Protein AF-A0A139BP62-F1 (afdb_monomer_lite)

pLDDT: mean 90.49, std 7.91, range [58.19, 98.31]

Radius of gyration: 17.0 Å; chains: 1; bounding box: 42×44×41 Å

Organism: NCBI:txid1796491

Sequence (198 aa):
MPFQKSQTLNEWVVMLDAIYSGSQNYAKSPYEIHAHLTEVCGIFAKHLFKRKDITEAAKFLPKIFAWTVALLKKVHPEQGNLEDIVLRKFPNSCPYCLKKPCLCWDGEKPTLQDEQLRDAYYQRAPAMNRSVNDFQLMFREIYGTSWLSTYDPKTQSADISRRLFIRLIEEVAEVGEALRFHHLYPENLDNELSDLLV

Secondary structure (DSSP, 8-state):
----TT-BHHHHHHHHHHHHTTTTTTT--HHHHHHHHHHHHHHHHIIIIIS--HHHHHTTHHHHHHHHHHHHHHH-TTT--HHHHHHHH-SSS-TTT--SS----SSSPPPP-HHHHHHHHHHHGGG---BHHHHHHHHHHHHTTTTTTT--TTT-HHHHHHHHHHHHHHHHHHHHHHHHTTTT-HHHHHHHHHHHT-

Foldseek 3Di:
DDDDQLDFPVSVLVVLCVVPCVHVLVPDALVNLLVVLVVLLVVLCCCVPVVVNVVVSVVSVVVNVSSLSSSLCNLVVPDSPLLLLQCLCCVLEHQAPRDFQAPDDPDDDHDGPNVVSNVSSVVRSVPARGGPVSVVVSCCRHCVCVCVVPDDCVPCVVVVVVVVSVQLVVLSVQLVVCVVCCVPPVSSNSVSSNSNSD

Structure (mmCIF, N/CA/C/O backbone):
data_AF-A0A139BP62-F1
#
_entry.id   AF-A0A139BP62-F1
#
loop_
_atom_site.group_PDB
_atom_site.id
_atom_site.type_symbol
_atom_site.label_atom_id
_atom_site.label_alt_id
_atom_site.label_comp_id
_atom_site.label_asym_id
_atom_site.label_entity_id
_atom_site.label_seq_id
_atom_site.pdbx_PDB_ins_code
_atom_site.Cartn_x
_atom_site.Cartn_y
_atom_site.Cartn_z
_atom_site.occupancy
_atom_site.B_iso_or_equiv
_atom_site.auth_seq_id
_atom_site.auth_comp_id
_atom_site.auth_asym_id
_atom_site.auth_atom_id
_atom_site.pdbx_PDB_model_num
ATOM 1 N N . MET A 1 1 ? -10.105 -3.707 -19.159 1.00 58.19 1 MET A N 1
ATOM 2 C CA . MET A 1 1 ? -10.856 -2.475 -18.824 1.00 58.19 1 MET A CA 1
ATOM 3 C C . MET A 1 1 ? -9.980 -1.279 -19.190 1.00 58.19 1 MET A C 1
ATOM 5 O O . MET A 1 1 ? -8.789 -1.365 -18.912 1.00 58.19 1 MET A O 1
ATOM 9 N N . PRO A 1 2 ? -10.483 -0.227 -19.861 1.00 69.12 2 PRO A N 1
ATOM 10 C CA . PRO A 1 2 ? -9.692 0.980 -20.115 1.00 69.12 2 PRO A CA 1
ATOM 11 C C . PRO A 1 2 ? -9.414 1.735 -18.804 1.00 69.12 2 PRO A C 1
ATOM 13 O O . PRO A 1 2 ? -10.243 1.709 -17.899 1.00 69.12 2 PRO A O 1
ATOM 16 N N . PHE A 1 3 ? -8.261 2.399 -18.700 1.00 76.50 3 PHE A N 1
ATOM 17 C CA . PHE A 1 3 ? -7.897 3.231 -17.546 1.00 76.50 3 PHE A CA 1
ATOM 18 C C . PHE A 1 3 ? -8.878 4.400 -17.369 1.00 76.50 3 PHE A C 1
ATOM 20 O O . PHE A 1 3 ? -9.202 5.094 -18.337 1.00 76.50 3 PHE A O 1
ATOM 27 N N . GLN A 1 4 ? -9.305 4.649 -16.130 1.00 80.56 4 GLN A N 1
ATOM 28 C CA . GLN A 1 4 ? -10.071 5.836 -15.752 1.00 80.56 4 GLN A CA 1
ATOM 29 C C . GLN A 1 4 ? -9.546 6.388 -14.427 1.00 80.56 4 GLN A C 1
ATOM 31 O O . GLN A 1 4 ? -9.310 5.651 -13.476 1.00 80.56 4 GLN A O 1
ATOM 36 N N . LYS A 1 5 ? -9.401 7.712 -14.329 1.00 75.25 5 LYS A N 1
ATOM 37 C CA . LYS A 1 5 ? -8.838 8.359 -13.132 1.00 75.25 5 LYS A CA 1
ATOM 38 C C . LYS A 1 5 ? -9.684 8.141 -11.867 1.00 75.25 5 LYS A C 1
ATOM 40 O O . LYS A 1 5 ? -9.145 8.182 -10.769 1.00 75.25 5 LYS A O 1
ATOM 45 N N . SER A 1 6 ? -10.986 7.915 -12.028 1.00 85.38 6 SER A N 1
ATOM 46 C CA . SER A 1 6 ? -11.937 7.640 -10.947 1.00 85.38 6 SER A CA 1
ATOM 47 C C . SER A 1 6 ? -12.017 6.163 -10.555 1.00 85.38 6 SER A C 1
ATOM 49 O O . SER A 1 6 ? -12.890 5.819 -9.765 1.00 85.38 6 SER A O 1
ATOM 51 N N . GLN A 1 7 ? -11.151 5.301 -11.107 1.00 91.06 7 GLN A N 1
ATOM 52 C CA . GLN A 1 7 ? -11.178 3.872 -10.811 1.00 91.06 7 GLN A CA 1
ATOM 53 C C . GLN A 1 7 ? -10.980 3.590 -9.326 1.00 91.06 7 GLN A C 1
ATOM 55 O O . GLN A 1 7 ? -10.114 4.188 -8.668 1.00 91.06 7 GLN A O 1
ATOM 60 N N . THR A 1 8 ? -11.769 2.647 -8.822 1.00 94.19 8 THR A N 1
ATOM 61 C CA . THR A 1 8 ? -11.611 2.124 -7.471 1.00 94.19 8 THR A CA 1
ATOM 62 C C . THR A 1 8 ? -10.305 1.347 -7.345 1.00 94.19 8 THR A C 1
ATOM 64 O O . THR A 1 8 ? -9.752 0.863 -8.335 1.00 94.19 8 THR A O 1
ATOM 67 N N . LEU A 1 9 ? -9.780 1.218 -6.129 1.00 93.25 9 LEU A N 1
ATOM 68 C CA . LEU A 1 9 ? -8.541 0.480 -5.886 1.00 93.25 9 LEU A CA 1
ATOM 69 C C . LEU A 1 9 ? -8.640 -0.979 -6.373 1.00 93.25 9 LEU A C 1
ATOM 71 O O . LEU A 1 9 ? -7.683 -1.496 -6.946 1.00 93.25 9 LEU A O 1
ATOM 75 N N . ASN A 1 10 ? -9.804 -1.622 -6.250 1.00 94.19 10 ASN A N 1
ATOM 76 C CA . ASN A 1 10 ? -10.016 -2.959 -6.808 1.00 94.19 10 ASN A CA 1
ATOM 77 C C . ASN A 1 10 ? -10.114 -2.976 -8.337 1.00 94.19 10 ASN A C 1
ATOM 79 O O . ASN A 1 10 ? -9.671 -3.940 -8.958 1.00 94.19 10 ASN A O 1
ATOM 83 N N . GLU A 1 11 ? -10.636 -1.931 -8.980 1.00 94.06 11 GLU A N 1
ATOM 84 C CA . GLU A 1 11 ? -10.607 -1.848 -10.446 1.00 94.06 11 GLU A CA 1
ATOM 85 C C . GLU A 1 11 ? -9.167 -1.776 -10.974 1.00 94.06 11 GLU A C 1
ATOM 87 O O . GLU A 1 11 ? -8.855 -2.382 -12.004 1.00 94.06 11 GLU A O 1
ATOM 92 N N . TRP A 1 12 ? -8.258 -1.128 -10.236 1.00 93.12 12 TRP A N 1
ATOM 93 C CA . TRP A 1 12 ? -6.822 -1.193 -10.519 1.00 93.12 12 TRP A CA 1
ATOM 94 C C . TRP A 1 12 ? -6.256 -2.601 -10.358 1.00 93.12 12 TRP A C 1
ATOM 96 O O . TRP A 1 12 ? -5.498 -3.041 -11.225 1.00 93.12 12 TRP A O 1
ATOM 106 N N . VAL A 1 13 ? -6.637 -3.317 -9.294 1.00 93.94 13 VAL A N 1
ATOM 107 C CA . VAL A 1 13 ? -6.246 -4.721 -9.086 1.00 93.94 13 VAL A CA 1
ATOM 108 C C . VAL A 1 13 ? -6.672 -5.574 -10.278 1.00 93.94 13 VAL A C 1
ATOM 110 O O . VAL A 1 13 ? -5.834 -6.245 -10.876 1.00 93.94 13 VAL A O 1
ATOM 113 N N . VAL A 1 14 ? -7.942 -5.488 -10.683 1.00 93.12 14 VAL A N 1
ATOM 114 C CA . VAL A 1 14 ? -8.492 -6.227 -11.831 1.00 93.12 14 VAL A CA 1
ATOM 115 C C . VAL A 1 14 ? -7.775 -5.859 -13.129 1.00 93.12 14 VAL A C 1
ATOM 117 O O . VAL A 1 14 ? -7.447 -6.736 -13.928 1.00 93.12 14 VAL A O 1
ATOM 120 N N . MET A 1 15 ? -7.509 -4.571 -13.359 1.00 93.12 15 MET A N 1
ATOM 121 C CA . MET A 1 15 ? -6.808 -4.121 -14.561 1.00 93.12 15 MET A CA 1
ATOM 122 C C . MET A 1 15 ? -5.379 -4.676 -14.628 1.00 93.12 15 MET A C 1
ATOM 124 O O . MET A 1 15 ? -4.973 -5.179 -15.674 1.00 93.12 15 MET A O 1
ATOM 128 N N . LEU A 1 16 ? -4.616 -4.585 -13.538 1.00 92.94 16 LEU A N 1
ATOM 129 C CA . LEU A 1 16 ? -3.231 -5.058 -13.483 1.00 92.94 16 LEU A CA 1
ATOM 130 C C . LEU A 1 16 ? -3.150 -6.583 -13.595 1.00 92.94 16 LEU A C 1
ATOM 132 O O . LEU A 1 16 ? -2.309 -7.097 -14.334 1.00 92.94 16 LEU A O 1
ATOM 136 N N . ASP A 1 17 ? -4.057 -7.295 -12.927 1.00 92.69 17 ASP A N 1
ATOM 137 C CA . ASP A 1 17 ? -4.195 -8.745 -13.043 1.00 92.69 17 ASP A CA 1
ATOM 138 C C . ASP A 1 17 ? -4.465 -9.144 -14.500 1.00 92.69 17 ASP A C 1
ATOM 140 O O . ASP A 1 17 ? -3.754 -9.974 -15.060 1.00 92.69 17 ASP A O 1
ATOM 144 N N . ALA A 1 18 ? -5.399 -8.471 -15.178 1.00 91.94 18 ALA A N 1
ATOM 145 C CA . ALA A 1 18 ? -5.710 -8.741 -16.582 1.00 91.94 18 ALA A CA 1
ATOM 146 C C . ALA A 1 18 ? -4.524 -8.509 -17.542 1.00 91.94 18 ALA A C 1
ATOM 148 O O . ALA A 1 18 ? -4.435 -9.177 -18.571 1.00 91.94 18 ALA A O 1
ATOM 149 N N . ILE A 1 19 ? -3.615 -7.579 -17.231 1.00 91.44 19 ILE A N 1
ATOM 150 C CA . ILE A 1 19 ? -2.436 -7.288 -18.067 1.00 91.44 19 ILE A CA 1
ATOM 151 C C . ILE A 1 19 ? -1.319 -8.318 -17.832 1.00 91.44 19 ILE A C 1
ATOM 153 O O . ILE A 1 19 ? -0.701 -8.798 -18.788 1.00 91.44 19 ILE A O 1
ATOM 157 N N . TYR A 1 20 ? -1.032 -8.644 -16.569 1.00 90.88 20 TYR A N 1
ATOM 158 C CA . TYR A 1 20 ? 0.207 -9.339 -16.198 1.00 90.88 20 TYR A CA 1
ATOM 159 C C . TYR A 1 20 ? 0.027 -10.806 -15.778 1.00 90.88 20 TYR A C 1
ATOM 161 O O . TYR A 1 20 ? 0.992 -11.571 -15.872 1.00 90.88 20 TYR A O 1
ATOM 169 N N . SER A 1 21 ? -1.169 -11.226 -15.343 1.00 85.88 21 SER A N 1
ATOM 170 C CA . SER A 1 21 ? -1.412 -12.582 -14.806 1.00 85.88 21 SER A CA 1
ATOM 171 C C . SER A 1 21 ? -1.085 -13.689 -15.803 1.00 85.88 21 SER A C 1
ATOM 173 O O . SER A 1 21 ? -0.329 -14.598 -15.476 1.00 85.88 21 SER A O 1
ATOM 175 N N . GLY A 1 22 ? -1.588 -13.584 -17.034 1.00 83.69 22 GLY A N 1
ATOM 176 C CA . GLY A 1 22 ? -1.367 -14.558 -18.106 1.00 83.69 22 GLY A CA 1
ATOM 177 C C . GLY A 1 22 ? -0.011 -14.444 -18.807 1.00 83.69 22 GLY A C 1
ATOM 178 O O . GLY A 1 22 ? 0.241 -15.176 -19.759 1.00 83.69 22 GLY A O 1
ATOM 179 N N . SER A 1 23 ? 0.854 -13.517 -18.382 1.00 85.44 23 SER A N 1
ATOM 180 C CA . SER A 1 23 ? 2.152 -13.267 -19.010 1.00 85.44 23 SER A CA 1
ATOM 181 C C . SER A 1 23 ? 3.290 -13.340 -17.987 1.00 85.44 23 SER A C 1
ATOM 183 O O . SER A 1 23 ? 3.729 -14.428 -17.616 1.00 85.44 23 SER A O 1
ATOM 185 N N . GLN A 1 24 ? 3.766 -12.191 -17.511 1.00 79.12 24 GLN A N 1
ATOM 186 C CA . GLN A 1 24 ? 4.949 -12.060 -16.659 1.00 79.12 24 GLN A CA 1
ATOM 187 C C . GLN A 1 24 ? 4.796 -12.761 -15.304 1.00 79.12 24 GLN A C 1
ATOM 189 O O . GLN A 1 24 ? 5.793 -13.229 -14.750 1.00 79.12 24 GLN A O 1
ATOM 194 N N . ASN A 1 25 ? 3.567 -12.865 -14.790 1.00 85.25 25 ASN A N 1
ATOM 195 C CA . ASN A 1 25 ? 3.299 -13.396 -13.451 1.00 85.25 25 ASN A CA 1
ATOM 196 C C . ASN A 1 25 ? 2.893 -14.876 -13.451 1.00 85.25 25 ASN A C 1
ATOM 198 O O . ASN A 1 25 ? 2.934 -15.510 -12.395 1.00 85.25 25 ASN A O 1
ATOM 202 N N . TYR A 1 26 ? 2.532 -15.443 -14.609 1.00 82.12 26 TYR A N 1
ATOM 203 C CA . TYR A 1 26 ? 1.924 -16.775 -14.703 1.00 82.12 26 TYR A CA 1
ATOM 204 C C . TYR A 1 26 ? 2.779 -17.853 -14.025 1.00 82.12 26 TYR A C 1
ATOM 206 O O . TYR A 1 26 ? 2.329 -18.535 -13.102 1.00 82.12 26 TYR A O 1
ATOM 214 N N . ALA A 1 27 ? 4.047 -17.947 -14.431 1.00 88.38 27 ALA A N 1
ATOM 215 C CA . ALA A 1 27 ? 4.973 -18.974 -13.960 1.00 88.38 27 ALA A CA 1
ATOM 216 C C . ALA A 1 27 ? 5.674 -18.629 -12.634 1.00 88.38 27 ALA A C 1
ATOM 218 O O . ALA A 1 27 ? 6.375 -19.476 -12.091 1.00 88.38 27 ALA A O 1
ATOM 219 N N . LYS A 1 28 ? 5.504 -17.408 -12.107 1.00 93.62 28 LYS A N 1
ATOM 220 C CA . LYS A 1 28 ? 6.209 -16.960 -10.899 1.00 93.62 28 LYS A CA 1
ATOM 221 C C . LYS A 1 28 ? 5.514 -17.450 -9.638 1.00 93.62 28 LYS A C 1
ATOM 223 O O . LYS A 1 28 ? 4.294 -17.332 -9.514 1.00 93.62 28 LYS A O 1
ATOM 228 N N . SER A 1 29 ? 6.283 -17.955 -8.687 1.00 95.31 29 SER A N 1
ATOM 229 C CA . SER A 1 29 ? 5.857 -18.214 -7.312 1.00 95.31 29 SER A CA 1
ATOM 230 C C . SER A 1 29 ? 5.676 -16.905 -6.519 1.00 95.31 29 SER A C 1
ATOM 232 O O . SER A 1 29 ? 6.234 -15.872 -6.903 1.00 95.31 29 SER A O 1
ATOM 234 N N . PRO A 1 30 ? 4.946 -16.922 -5.383 1.00 95.31 30 PRO A N 1
ATOM 235 C CA . PRO A 1 30 ? 4.864 -15.765 -4.488 1.00 95.31 30 PRO A CA 1
ATOM 236 C C . PRO A 1 30 ? 6.241 -15.242 -4.045 1.00 95.31 30 PRO A C 1
ATOM 238 O O . PRO A 1 30 ? 6.449 -14.034 -3.993 1.00 95.31 30 PRO A O 1
ATOM 241 N N . TYR A 1 31 ? 7.209 -16.136 -3.811 1.00 96.38 31 TYR A N 1
ATOM 242 C CA . TYR A 1 31 ? 8.579 -15.762 -3.443 1.00 96.38 31 TYR A CA 1
ATOM 243 C C . TYR A 1 31 ? 9.324 -15.050 -4.573 1.00 96.38 31 TYR A C 1
ATOM 245 O O . TYR A 1 31 ? 10.017 -14.073 -4.318 1.00 96.38 31 TYR A O 1
ATOM 253 N N . GLU A 1 32 ? 9.175 -15.494 -5.823 1.00 97.12 32 GLU A N 1
ATOM 254 C CA . GLU A 1 32 ? 9.791 -14.808 -6.969 1.00 97.12 32 GLU A CA 1
ATOM 255 C C . GLU A 1 32 ? 9.175 -13.426 -7.206 1.00 97.12 32 GLU A C 1
ATOM 257 O O . GLU A 1 32 ? 9.883 -12.492 -7.585 1.00 97.12 32 GLU A O 1
ATOM 262 N N . ILE A 1 33 ? 7.868 -13.280 -6.970 1.00 97.12 33 ILE A N 1
ATOM 263 C CA . ILE A 1 33 ? 7.182 -11.984 -7.030 1.00 97.12 33 ILE A CA 1
ATOM 264 C C . ILE A 1 33 ? 7.697 -11.058 -5.920 1.00 97.12 33 ILE A C 1
ATOM 266 O O . ILE A 1 33 ? 8.045 -9.911 -6.197 1.00 97.12 33 ILE A O 1
ATOM 270 N N . HIS A 1 34 ? 7.801 -11.552 -4.683 1.00 97.69 34 HIS A N 1
ATOM 271 C CA . HIS A 1 34 ? 8.319 -10.787 -3.543 1.00 97.69 34 HIS A CA 1
ATOM 272 C C . HIS A 1 34 ? 9.799 -10.405 -3.697 1.00 97.69 34 HIS A C 1
ATOM 274 O O . HIS A 1 34 ? 10.180 -9.261 -3.436 1.00 97.69 34 HIS A O 1
ATOM 280 N N . ALA A 1 35 ? 10.629 -11.318 -4.204 1.00 97.94 35 ALA A N 1
ATOM 281 C CA . ALA A 1 35 ? 12.025 -11.034 -4.519 1.00 97.94 35 ALA A CA 1
ATOM 282 C C . ALA A 1 35 ? 12.130 -9.891 -5.537 1.00 97.94 35 ALA A C 1
ATOM 284 O O . ALA A 1 35 ? 12.889 -8.944 -5.337 1.00 97.94 35 ALA A O 1
ATOM 285 N N . HIS A 1 36 ? 11.304 -9.917 -6.585 1.00 97.25 36 HIS A N 1
ATOM 286 C CA . HIS A 1 36 ? 11.308 -8.855 -7.581 1.00 97.25 36 HIS A CA 1
ATOM 287 C C . HIS A 1 36 ? 10.743 -7.527 -7.048 1.00 97.25 36 HIS A C 1
ATOM 289 O O . HIS A 1 36 ? 11.286 -6.466 -7.350 1.00 97.25 36 HIS A O 1
ATOM 295 N N . LEU A 1 37 ? 9.714 -7.554 -6.194 1.00 97.81 37 LEU A N 1
ATOM 296 C CA . LEU A 1 37 ? 9.255 -6.368 -5.459 1.00 97.81 37 LEU A CA 1
ATOM 297 C C . LEU A 1 37 ? 10.412 -5.737 -4.659 1.00 97.81 37 LEU A C 1
ATOM 299 O O . LEU A 1 37 ? 10.630 -4.525 -4.730 1.00 97.81 37 LEU A O 1
ATOM 303 N N . THR A 1 38 ? 11.214 -6.564 -3.985 1.00 98.06 38 THR A N 1
ATOM 304 C CA . THR A 1 38 ? 12.406 -6.126 -3.243 1.00 98.06 38 THR A CA 1
ATOM 305 C C . THR A 1 38 ? 13.457 -5.493 -4.167 1.00 98.06 38 THR A C 1
ATOM 307 O O . THR A 1 38 ? 13.998 -4.427 -3.857 1.00 98.06 38 THR A O 1
ATOM 310 N N . GLU A 1 39 ? 13.717 -6.087 -5.337 1.00 98.31 39 GLU A N 1
ATOM 311 C CA . GLU A 1 39 ? 14.614 -5.516 -6.356 1.00 98.31 39 GLU A CA 1
ATOM 312 C C . GLU A 1 39 ? 14.139 -4.132 -6.824 1.00 98.31 39 GLU A C 1
ATOM 314 O O . GLU A 1 39 ? 14.935 -3.190 -6.915 1.00 98.31 39 GLU A O 1
ATOM 319 N N . VAL A 1 40 ? 12.837 -3.982 -7.086 1.00 98.06 40 VAL A N 1
ATOM 320 C CA . VAL A 1 40 ? 12.225 -2.717 -7.514 1.00 98.06 40 VAL A CA 1
ATOM 321 C C . VAL A 1 40 ? 12.396 -1.641 -6.438 1.00 98.06 40 VAL A C 1
ATOM 323 O O . VAL A 1 40 ? 12.802 -0.522 -6.771 1.00 98.06 40 VAL A O 1
ATOM 326 N N . CYS A 1 41 ? 12.180 -1.972 -5.160 1.00 98.00 41 CYS A N 1
ATOM 327 C CA . CYS A 1 41 ? 12.438 -1.064 -4.036 1.00 98.00 41 CYS A CA 1
ATOM 328 C C . CYS A 1 41 ? 13.924 -0.670 -3.935 1.00 98.00 41 CYS A C 1
ATOM 330 O O . CYS A 1 41 ? 14.247 0.497 -3.695 1.00 98.00 41 CYS A O 1
ATOM 332 N N . GLY A 1 42 ? 14.849 -1.598 -4.191 1.00 97.88 42 GLY A N 1
ATOM 333 C CA . GLY A 1 42 ? 16.286 -1.307 -4.234 1.00 97.88 42 GLY A CA 1
ATOM 334 C C . GLY A 1 42 ? 16.678 -0.352 -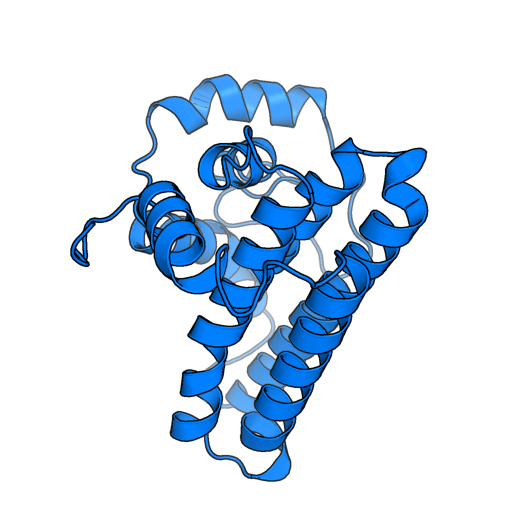5.369 1.00 97.88 42 GLY A C 1
ATOM 335 O O . GLY A 1 42 ? 17.486 0.567 -5.179 1.00 97.88 42 GLY A O 1
ATOM 336 N N . ILE A 1 43 ? 16.081 -0.513 -6.554 1.00 98.00 43 ILE A N 1
ATOM 337 C CA . ILE A 1 43 ? 16.309 0.400 -7.683 1.00 98.00 43 ILE A CA 1
ATOM 338 C C . ILE A 1 43 ? 15.710 1.781 -7.387 1.00 98.00 43 ILE A C 1
ATOM 340 O O . ILE A 1 43 ? 16.382 2.790 -7.625 1.00 98.00 43 ILE A O 1
ATOM 344 N N . PHE A 1 44 ? 14.508 1.841 -6.808 1.00 98.00 44 PHE A N 1
ATOM 345 C CA . PHE A 1 44 ? 13.912 3.085 -6.314 1.00 98.00 44 PHE A CA 1
ATOM 346 C C . PHE A 1 44 ? 14.880 3.831 -5.380 1.00 98.00 44 PHE A C 1
ATOM 348 O O . PHE A 1 44 ? 15.215 4.991 -5.632 1.00 98.00 44 PHE A O 1
ATOM 355 N N . ALA A 1 45 ? 15.436 3.137 -4.381 1.00 97.38 45 ALA A N 1
ATOM 356 C CA . ALA A 1 45 ? 16.401 3.694 -3.432 1.00 97.38 45 ALA A CA 1
ATOM 357 C C . ALA A 1 45 ? 17.669 4.234 -4.112 1.00 97.38 45 ALA A C 1
ATOM 359 O 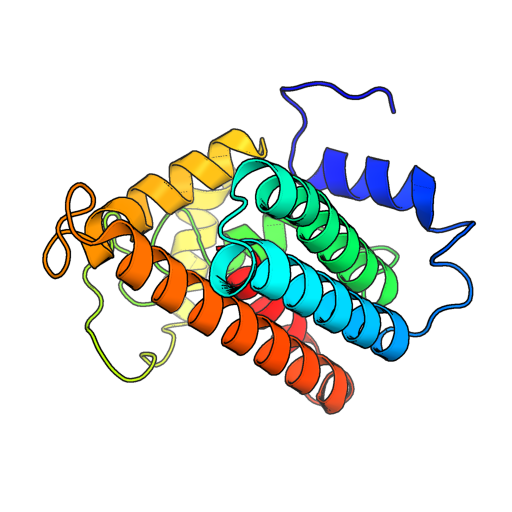O . ALA A 1 45 ? 18.170 5.311 -3.777 1.00 97.38 45 ALA A O 1
ATOM 360 N N . LYS A 1 46 ? 18.196 3.502 -5.103 1.00 97.31 46 LYS A N 1
ATOM 361 C CA . LYS A 1 46 ? 19.358 3.933 -5.894 1.00 97.31 46 LYS A CA 1
ATOM 362 C C . LYS A 1 46 ? 19.085 5.261 -6.600 1.00 97.31 46 LYS A C 1
ATOM 364 O O . LYS A 1 46 ? 19.965 6.125 -6.615 1.00 97.31 46 LYS A O 1
ATOM 369 N N . HIS A 1 47 ? 17.909 5.424 -7.199 1.00 97.56 47 HIS A N 1
ATOM 370 C CA . HIS A 1 47 ? 17.549 6.675 -7.864 1.00 97.56 47 HIS A CA 1
ATOM 371 C C . HIS A 1 47 ? 17.328 7.808 -6.861 1.00 97.56 47 HIS A C 1
ATOM 373 O O . HIS A 1 47 ? 17.904 8.884 -7.032 1.00 97.56 47 HIS A O 1
ATOM 379 N N . LEU A 1 48 ? 16.606 7.532 -5.775 1.00 95.75 48 LEU A N 1
ATOM 380 C CA . LEU A 1 48 ? 16.265 8.526 -4.765 1.00 95.75 48 LEU A CA 1
ATOM 381 C C . LEU A 1 48 ? 17.491 9.032 -3.988 1.00 95.75 48 LEU A C 1
ATOM 383 O O . LEU A 1 48 ? 17.722 10.235 -3.918 1.00 95.75 48 LEU A O 1
ATOM 387 N N . PHE A 1 49 ? 18.315 8.135 -3.439 1.00 95.25 49 PHE A N 1
ATOM 388 C CA . PHE A 1 49 ? 19.389 8.514 -2.510 1.00 95.25 49 PHE A CA 1
ATOM 389 C C . PHE A 1 49 ? 20.761 8.635 -3.167 1.00 95.25 49 PHE A C 1
ATOM 391 O O . PHE A 1 49 ? 21.503 9.576 -2.881 1.00 95.25 49 PHE A O 1
ATOM 398 N N . LYS A 1 50 ? 21.125 7.690 -4.046 1.00 94.94 50 LYS A N 1
ATOM 399 C CA . LYS A 1 50 ? 22.466 7.664 -4.656 1.00 94.94 50 LYS A CA 1
ATOM 400 C C . LYS A 1 50 ? 22.569 8.611 -5.846 1.00 94.94 50 LYS A C 1
ATOM 402 O O . LYS A 1 50 ? 23.575 9.299 -5.986 1.00 94.94 50 LYS A O 1
ATOM 407 N N . ARG A 1 51 ? 21.554 8.626 -6.713 1.00 96.06 51 ARG A N 1
ATOM 408 C CA . ARG A 1 51 ? 21.525 9.487 -7.908 1.00 96.06 51 ARG A CA 1
ATOM 409 C C . ARG A 1 51 ? 20.864 10.840 -7.660 1.00 96.06 51 ARG A C 1
ATOM 411 O O . ARG A 1 51 ? 21.123 11.754 -8.431 1.00 96.06 51 ARG A O 1
ATOM 418 N N . LYS A 1 52 ? 20.068 10.969 -6.590 1.00 94.62 52 LYS A N 1
ATOM 419 C CA . LYS A 1 52 ? 19.292 12.177 -6.265 1.00 94.62 52 LYS A CA 1
ATOM 420 C C . LYS A 1 52 ? 18.379 12.611 -7.419 1.00 94.62 52 LYS A C 1
ATOM 422 O O . LYS A 1 52 ? 18.178 13.797 -7.655 1.00 94.62 52 LYS A O 1
ATOM 427 N N . ASP A 1 53 ? 17.839 11.630 -8.136 1.00 95.69 53 ASP A N 1
ATOM 428 C CA . ASP A 1 53 ? 16.950 11.825 -9.278 1.00 95.69 53 ASP A CA 1
ATOM 429 C C . ASP A 1 53 ? 15.529 11.424 -8.877 1.00 95.69 53 ASP A C 1
ATOM 431 O O . ASP A 1 53 ? 15.124 10.264 -8.992 1.00 95.69 53 ASP A O 1
ATOM 435 N N . ILE A 1 54 ? 14.793 12.398 -8.337 1.00 92.88 54 ILE A N 1
ATOM 436 C CA . ILE A 1 54 ? 13.430 12.205 -7.826 1.00 92.88 54 ILE A CA 1
ATOM 437 C C . ILE A 1 54 ? 12.473 11.843 -8.964 1.00 92.88 54 ILE A C 1
ATOM 439 O O . ILE A 1 54 ? 11.608 10.988 -8.788 1.00 92.88 54 ILE A O 1
ATOM 443 N N . THR A 1 55 ? 12.642 12.457 -10.136 1.00 95.75 55 THR A N 1
ATOM 444 C CA . THR A 1 55 ? 11.792 12.206 -11.304 1.00 95.75 55 THR A CA 1
ATOM 445 C C . THR A 1 55 ? 11.911 10.757 -11.756 1.00 95.75 55 THR A C 1
ATOM 447 O O . THR A 1 55 ? 10.899 10.110 -12.024 1.00 95.75 55 THR A O 1
ATOM 450 N N . GLU A 1 56 ? 13.132 10.223 -11.814 1.00 97.31 56 GLU A N 1
ATOM 451 C CA . GLU A 1 56 ? 13.339 8.825 -12.177 1.00 97.31 56 GLU A CA 1
ATOM 452 C C . GLU A 1 56 ? 12.930 7.871 -11.051 1.00 97.31 56 GLU A C 1
ATOM 454 O O . GLU A 1 56 ? 12.313 6.845 -11.327 1.00 97.31 56 GLU A O 1
ATOM 459 N N . ALA A 1 57 ? 13.183 8.220 -9.784 1.00 96.50 57 ALA A N 1
ATOM 460 C CA . ALA A 1 57 ? 12.712 7.437 -8.641 1.00 96.50 57 ALA A CA 1
ATOM 461 C C . ALA A 1 57 ? 11.178 7.293 -8.647 1.00 96.50 57 ALA A C 1
ATOM 463 O O . ALA A 1 57 ? 10.661 6.188 -8.494 1.00 96.50 57 ALA A O 1
ATOM 464 N N . ALA A 1 58 ? 10.440 8.374 -8.914 1.00 95.56 58 ALA A N 1
ATOM 465 C CA . ALA A 1 58 ? 8.977 8.373 -8.934 1.00 95.56 58 ALA A CA 1
ATOM 466 C C . ALA A 1 58 ? 8.378 7.372 -9.941 1.00 95.56 58 ALA A C 1
ATOM 468 O O . ALA A 1 58 ? 7.296 6.836 -9.701 1.00 95.56 58 ALA A O 1
ATOM 469 N N . LYS A 1 59 ? 9.092 7.036 -11.026 1.00 97.00 59 LYS A N 1
ATOM 470 C CA . LYS A 1 59 ? 8.657 6.022 -12.007 1.00 97.00 59 LYS A CA 1
ATOM 471 C C . LYS A 1 59 ? 8.619 4.598 -11.443 1.00 97.00 59 LYS A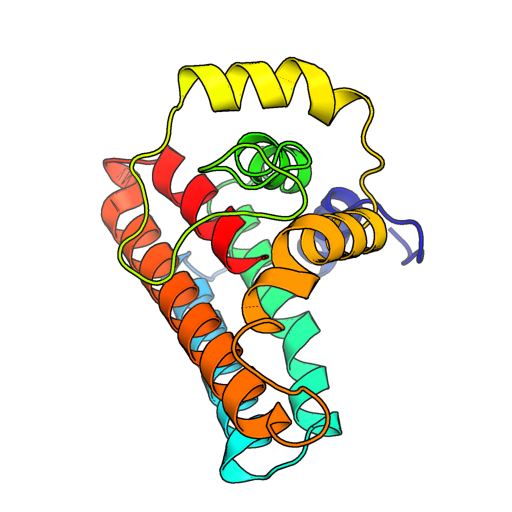 C 1
ATOM 473 O O . LYS A 1 59 ? 8.039 3.714 -12.074 1.00 97.00 59 LYS A O 1
ATOM 478 N N . PHE A 1 60 ? 9.237 4.354 -10.288 1.00 97.38 60 PHE A N 1
ATOM 479 C CA . PHE A 1 60 ? 9.220 3.050 -9.626 1.00 97.38 60 PHE A CA 1
ATOM 480 C C . PHE A 1 60 ? 8.055 2.892 -8.646 1.00 97.38 60 PHE A C 1
ATOM 482 O O . PHE A 1 60 ? 7.670 1.756 -8.400 1.00 97.38 60 PHE A O 1
ATOM 489 N N . LEU A 1 61 ? 7.421 3.971 -8.169 1.00 94.44 61 LEU A N 1
ATOM 490 C CA . LEU A 1 61 ? 6.263 3.863 -7.266 1.00 94.44 61 LEU A CA 1
ATOM 491 C C . LEU A 1 61 ? 5.093 3.073 -7.891 1.00 94.44 61 LEU A C 1
ATOM 493 O O . LEU A 1 61 ? 4.608 2.143 -7.248 1.00 94.44 61 LEU A O 1
ATOM 497 N N . PRO A 1 62 ? 4.689 3.310 -9.161 1.00 94.62 62 PRO A N 1
ATOM 498 C CA . PRO A 1 62 ? 3.665 2.481 -9.801 1.00 94.62 62 PRO A CA 1
ATOM 499 C C . PRO A 1 62 ? 4.096 1.023 -9.990 1.00 94.62 62 PRO A C 1
ATOM 501 O O . PRO A 1 62 ? 3.248 0.137 -10.016 1.00 94.62 62 PRO A O 1
ATOM 504 N N . LYS A 1 63 ? 5.404 0.757 -10.124 1.00 96.25 63 LYS A N 1
ATOM 505 C CA . LYS A 1 63 ? 5.931 -0.611 -10.240 1.00 96.25 63 LYS A CA 1
ATOM 506 C C . LYS A 1 63 ? 5.853 -1.337 -8.906 1.00 96.25 63 LYS A C 1
ATOM 508 O O . LYS A 1 63 ? 5.426 -2.481 -8.891 1.00 96.25 63 LYS A O 1
ATOM 513 N N . ILE A 1 64 ? 6.232 -0.672 -7.812 1.00 97.12 64 ILE A N 1
ATOM 514 C CA . ILE A 1 64 ? 6.091 -1.200 -6.448 1.00 97.12 64 ILE A CA 1
ATOM 515 C C . ILE A 1 64 ? 4.628 -1.584 -6.224 1.00 97.12 64 ILE A C 1
ATOM 517 O O . ILE A 1 64 ? 4.346 -2.745 -5.954 1.00 97.12 64 ILE A O 1
ATOM 521 N N . PHE A 1 65 ? 3.700 -0.658 -6.485 1.00 95.69 65 PHE A N 1
ATOM 522 C CA . PHE A 1 65 ? 2.266 -0.930 -6.386 1.00 95.69 65 PHE A CA 1
ATOM 523 C C . PHE A 1 65 ? 1.823 -2.120 -7.255 1.00 95.69 65 PHE A C 1
ATOM 525 O O . PHE A 1 65 ? 1.153 -3.027 -6.766 1.00 95.69 65 PHE A O 1
ATOM 532 N N . ALA A 1 66 ? 2.230 -2.165 -8.528 1.00 95.19 66 ALA A N 1
ATOM 533 C CA . ALA A 1 66 ? 1.862 -3.258 -9.427 1.00 95.19 66 ALA A CA 1
ATOM 534 C C . ALA A 1 66 ? 2.381 -4.628 -8.960 1.00 95.19 66 ALA A C 1
ATOM 536 O O . ALA A 1 66 ? 1.673 -5.625 -9.101 1.00 95.19 66 ALA A O 1
ATOM 537 N N . TRP A 1 67 ? 3.581 -4.690 -8.380 1.00 96.81 67 TRP A N 1
ATOM 538 C CA . TRP A 1 67 ? 4.140 -5.929 -7.837 1.00 96.81 67 TRP A CA 1
ATOM 539 C C . TRP A 1 67 ? 3.509 -6.335 -6.501 1.00 96.81 67 TRP A C 1
ATOM 541 O O . TRP A 1 67 ? 3.318 -7.529 -6.279 1.00 96.81 67 TRP A O 1
ATOM 551 N N . THR A 1 68 ? 3.083 -5.382 -5.669 1.00 96.38 68 THR A N 1
ATOM 552 C CA . THR A 1 68 ? 2.231 -5.663 -4.499 1.00 96.38 68 THR A CA 1
ATOM 553 C C . THR A 1 68 ? 0.898 -6.281 -4.929 1.00 96.38 68 THR A C 1
ATOM 555 O O . THR A 1 68 ? 0.482 -7.302 -4.386 1.00 96.38 68 THR A O 1
ATOM 558 N N . VAL A 1 69 ? 0.258 -5.731 -5.967 1.00 95.12 69 VAL A N 1
ATOM 559 C CA . VAL A 1 69 ? -0.971 -6.300 -6.548 1.00 95.12 69 VAL A CA 1
ATOM 560 C C . VAL A 1 69 ? -0.727 -7.689 -7.141 1.00 95.12 69 VAL A C 1
ATOM 562 O O . VAL A 1 69 ? -1.530 -8.596 -6.930 1.00 95.12 69 VAL A O 1
ATOM 565 N N . ALA A 1 70 ? 0.384 -7.887 -7.854 1.00 95.50 70 ALA A N 1
ATOM 566 C CA . ALA A 1 70 ? 0.754 -9.196 -8.384 1.00 95.50 70 ALA A CA 1
ATOM 567 C C . ALA A 1 70 ? 0.904 -10.237 -7.265 1.00 95.50 70 ALA A C 1
ATOM 569 O O . ALA A 1 70 ? 0.465 -11.376 -7.427 1.00 95.50 70 ALA A O 1
ATOM 570 N N . LEU A 1 71 ? 1.483 -9.841 -6.128 1.00 95.75 71 LEU A N 1
ATOM 571 C CA . LEU A 1 71 ? 1.630 -10.709 -4.965 1.00 95.75 71 LEU A CA 1
ATOM 572 C C . LEU A 1 71 ? 0.272 -11.064 -4.356 1.00 95.75 71 LEU A C 1
ATOM 574 O O . LEU A 1 71 ? -0.018 -12.249 -4.190 1.00 95.75 71 LEU A O 1
ATOM 578 N N . LEU A 1 72 ? -0.575 -10.057 -4.113 1.00 94.88 72 LEU A N 1
ATOM 579 C CA . LEU A 1 72 ? -1.949 -10.247 -3.642 1.00 94.88 72 LEU A CA 1
ATOM 580 C C . LEU A 1 72 ? -2.693 -11.250 -4.528 1.00 94.88 72 LEU A C 1
ATOM 582 O O . LEU A 1 72 ? -3.257 -12.217 -4.029 1.00 94.88 72 LEU A O 1
ATOM 586 N N . LYS A 1 73 ? -2.660 -11.059 -5.849 1.00 94.00 73 LYS A N 1
ATOM 587 C CA . LYS A 1 73 ? -3.342 -11.936 -6.807 1.00 94.00 73 LYS A CA 1
ATOM 588 C C . LYS A 1 73 ? -2.752 -13.338 -6.871 1.00 94.00 73 LYS A C 1
ATOM 590 O O . LYS A 1 73 ? -3.484 -14.284 -7.145 1.00 94.00 73 LYS A O 1
ATOM 595 N N . LYS A 1 74 ? -1.452 -13.497 -6.617 1.00 93.56 74 LYS A N 1
ATOM 596 C CA . LYS A 1 74 ? -0.828 -14.822 -6.585 1.00 93.56 74 LYS A CA 1
ATOM 597 C C . LYS A 1 74 ? -1.249 -15.622 -5.356 1.00 93.56 74 LYS A C 1
ATOM 599 O O . LYS A 1 74 ? -1.423 -16.832 -5.476 1.00 93.56 74 LYS A O 1
ATOM 604 N N . VAL A 1 75 ? -1.405 -14.966 -4.208 1.00 91.56 75 VAL A N 1
ATOM 605 C CA . VAL A 1 75 ? -1.814 -15.633 -2.962 1.00 91.56 75 VAL A CA 1
ATOM 606 C C . VAL A 1 75 ? -3.339 -15.767 -2.860 1.00 91.56 75 VAL A C 1
ATOM 608 O O . VAL A 1 75 ? -3.834 -16.812 -2.447 1.00 91.56 75 VAL A O 1
ATOM 611 N N . HIS A 1 76 ? -4.087 -14.771 -3.338 1.00 90.38 76 HIS A N 1
ATOM 612 C CA . HIS A 1 76 ? -5.553 -14.717 -3.327 1.00 90.38 76 HIS A CA 1
ATOM 613 C C . HIS A 1 76 ? -6.122 -14.587 -4.757 1.00 90.38 76 HIS A C 1
ATOM 615 O O . HIS A 1 76 ? -6.664 -13.535 -5.120 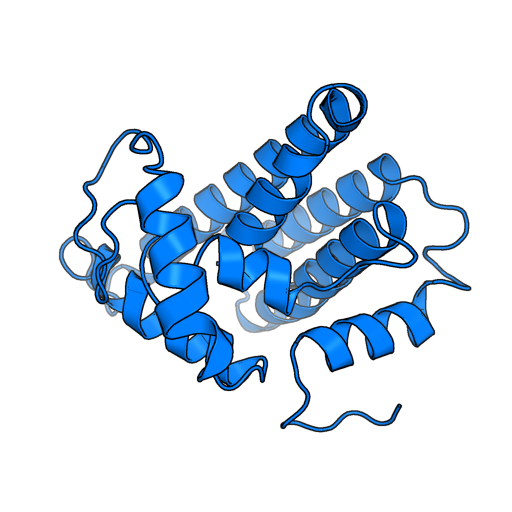1.00 90.38 76 HIS A O 1
ATOM 621 N N . PRO A 1 77 ? -6.036 -15.638 -5.598 1.00 84.31 77 PRO A N 1
ATOM 622 C CA . PRO A 1 77 ? -6.420 -15.566 -7.012 1.00 84.31 77 PRO A CA 1
ATOM 623 C C . PRO A 1 77 ? -7.891 -15.192 -7.232 1.00 84.31 77 PRO A C 1
ATOM 625 O O . PRO A 1 77 ? -8.188 -14.379 -8.105 1.00 84.31 77 PRO A O 1
ATOM 628 N N . GLU A 1 78 ? -8.795 -15.698 -6.393 1.00 80.94 78 GLU A N 1
ATOM 629 C CA . GLU A 1 78 ? -10.245 -15.476 -6.519 1.00 80.94 78 GLU A CA 1
ATOM 630 C C . GLU A 1 78 ? -10.789 -14.398 -5.561 1.00 80.94 78 GLU A C 1
ATOM 632 O O . GLU A 1 78 ? -11.920 -13.947 -5.712 1.00 80.94 78 GLU A O 1
ATOM 637 N N . GLN A 1 79 ? -10.006 -13.987 -4.555 1.00 73.38 79 GLN A N 1
ATOM 638 C CA . GLN A 1 79 ? -10.491 -13.195 -3.410 1.00 73.38 79 GLN A CA 1
ATOM 639 C C . GLN A 1 79 ? -9.681 -11.922 -3.129 1.00 73.38 79 GLN A C 1
ATOM 641 O O . GLN A 1 79 ? -9.877 -11.305 -2.087 1.00 73.38 79 GLN A O 1
ATOM 646 N N . GLY A 1 80 ? -8.785 -11.507 -4.030 1.00 77.75 80 GLY A N 1
ATOM 647 C CA . GLY A 1 80 ? -7.972 -10.297 -3.864 1.00 77.75 80 GLY A CA 1
ATOM 648 C C . GLY A 1 80 ? -8.798 -9.004 -3.857 1.00 77.75 80 GLY A C 1
ATOM 649 O O . GLY A 1 80 ? -8.851 -8.299 -4.862 1.00 77.75 80 GLY A O 1
ATOM 650 N N . ASN A 1 81 ? -9.438 -8.699 -2.727 1.00 91.50 81 ASN A N 1
ATOM 651 C CA . ASN A 1 81 ? -10.181 -7.472 -2.464 1.00 91.50 81 ASN A CA 1
ATOM 652 C C . ASN A 1 81 ? -9.303 -6.532 -1.635 1.00 91.50 81 ASN A C 1
ATOM 654 O O . ASN A 1 81 ? -9.362 -6.510 -0.406 1.00 91.50 81 ASN A O 1
ATOM 658 N N . LEU A 1 82 ? -8.467 -5.766 -2.332 1.00 93.75 82 LEU A N 1
ATOM 659 C CA . LEU A 1 82 ? -7.493 -4.883 -1.705 1.00 93.75 82 LEU A CA 1
ATOM 660 C C . LEU A 1 82 ? -8.153 -3.743 -0.927 1.00 93.75 82 LEU A C 1
ATOM 662 O O . LEU A 1 82 ? -7.655 -3.351 0.121 1.00 93.75 82 LEU A O 1
ATOM 666 N N . GLU A 1 83 ? -9.293 -3.241 -1.405 1.00 95.12 83 GLU A N 1
ATOM 667 C CA . GLU A 1 83 ? -10.076 -2.246 -0.664 1.00 95.12 83 GLU A CA 1
ATOM 668 C C . GLU A 1 83 ? -10.500 -2.763 0.710 1.00 95.12 83 GLU A C 1
ATOM 670 O O . GLU A 1 83 ? -10.377 -2.042 1.694 1.00 95.12 83 GLU A O 1
ATOM 675 N N . ASP A 1 84 ? -11.009 -3.994 0.781 1.00 93.81 84 ASP A N 1
ATOM 676 C CA . ASP A 1 84 ? -11.481 -4.582 2.032 1.00 93.81 84 ASP A CA 1
ATOM 677 C C . ASP A 1 84 ? -10.324 -4.894 2.980 1.00 93.81 84 ASP A C 1
ATOM 679 O O . ASP A 1 84 ? -10.403 -4.563 4.159 1.00 93.81 84 ASP A O 1
ATOM 683 N N . ILE A 1 85 ? -9.230 -5.449 2.450 1.00 94.06 85 ILE A N 1
ATOM 684 C CA . ILE A 1 85 ? -7.989 -5.699 3.196 1.00 94.06 85 ILE A CA 1
ATOM 685 C C . ILE A 1 85 ? -7.505 -4.401 3.860 1.00 94.06 85 ILE A C 1
ATOM 687 O O . ILE A 1 85 ? -7.364 -4.342 5.084 1.00 94.06 85 ILE A O 1
ATOM 691 N N . VAL A 1 86 ? -7.383 -3.323 3.077 1.00 95.44 86 VAL A N 1
ATOM 692 C CA . VAL A 1 86 ? -6.950 -2.019 3.589 1.00 95.44 86 VAL A CA 1
ATOM 693 C C . VAL A 1 86 ? -7.956 -1.446 4.588 1.00 95.44 86 VAL A C 1
ATOM 695 O O . VAL A 1 86 ? -7.552 -0.974 5.647 1.00 95.44 86 VAL A O 1
ATOM 698 N N . LEU A 1 87 ? -9.260 -1.474 4.300 1.00 95.94 87 LEU A N 1
ATOM 699 C CA . LEU A 1 87 ? -10.273 -0.855 5.165 1.00 95.94 87 LEU A CA 1
ATOM 700 C C . LEU A 1 87 ? -10.488 -1.606 6.482 1.00 95.94 87 LEU A C 1
ATOM 702 O O . LEU A 1 87 ? -10.824 -0.962 7.477 1.00 95.94 87 LEU A O 1
ATOM 706 N N . ARG A 1 88 ? -10.288 -2.930 6.521 1.00 94.44 88 ARG A N 1
ATOM 707 C CA . ARG A 1 88 ? -10.320 -3.708 7.773 1.00 94.44 88 ARG A CA 1
ATOM 708 C C . ARG A 1 88 ? -9.251 -3.234 8.750 1.00 94.44 88 ARG A C 1
ATOM 710 O O . ARG A 1 88 ? -9.533 -3.121 9.939 1.00 94.44 88 ARG A O 1
ATOM 717 N N . LYS A 1 89 ? -8.055 -2.915 8.246 1.00 94.19 89 LYS A N 1
ATOM 718 C CA . LYS A 1 89 ? -6.956 -2.387 9.062 1.00 94.19 89 LYS A CA 1
ATOM 719 C C . LYS A 1 89 ? -7.054 -0.879 9.288 1.00 94.19 89 LYS A C 1
ATOM 721 O O . LYS A 1 89 ? -6.779 -0.387 10.376 1.00 94.19 89 LYS A O 1
ATOM 726 N N . PHE A 1 90 ? -7.489 -0.130 8.284 1.00 95.56 90 PHE A N 1
ATOM 727 C CA . PHE A 1 90 ? -7.577 1.327 8.312 1.00 95.56 90 PHE A CA 1
ATOM 728 C C . PHE A 1 90 ? -9.013 1.783 8.033 1.00 95.56 90 PHE A C 1
ATOM 730 O O . PHE A 1 90 ? -9.305 2.275 6.939 1.00 95.56 90 PHE A O 1
ATOM 737 N N . PRO A 1 91 ? -9.931 1.678 9.012 1.00 96.19 91 PRO A N 1
ATOM 738 C CA . PRO A 1 91 ? -11.336 2.029 8.829 1.00 96.19 91 PRO A CA 1
ATOM 739 C C . PRO A 1 91 ? -11.544 3.549 8.912 1.00 96.19 91 PRO A C 1
ATOM 741 O O . PRO A 1 91 ? -12.248 4.061 9.787 1.00 96.19 91 PRO A O 1
ATOM 744 N N . ASN A 1 92 ? -10.886 4.296 8.023 1.00 95.38 92 ASN A N 1
ATOM 745 C CA . ASN A 1 92 ? -10.809 5.758 8.036 1.00 95.38 92 ASN A CA 1
ATOM 746 C C . ASN A 1 92 ? -10.159 6.350 9.301 1.00 95.38 92 ASN A C 1
ATOM 748 O O . ASN A 1 92 ? -10.503 7.451 9.735 1.00 95.38 92 ASN A O 1
ATOM 752 N N . SER A 1 93 ? -9.252 5.614 9.935 1.00 94.31 93 SER A N 1
ATOM 753 C CA . SER A 1 93 ? -8.504 6.046 11.118 1.00 94.31 93 SER A CA 1
ATOM 754 C C . SER A 1 93 ? -7.251 5.197 11.298 1.00 94.31 93 SER A C 1
ATOM 756 O O . SER A 1 93 ? -7.160 4.115 10.723 1.00 94.31 93 SER A O 1
ATOM 758 N N . CYS A 1 94 ? -6.316 5.649 12.134 1.00 93.00 94 CYS A N 1
ATOM 759 C CA . CYS A 1 94 ? -5.179 4.824 12.544 1.00 93.00 94 CYS A CA 1
ATOM 760 C C . CYS A 1 94 ? -5.663 3.526 13.238 1.00 93.00 94 CYS A C 1
ATOM 762 O O . CYS A 1 94 ? -6.488 3.644 14.147 1.00 93.00 94 CYS A O 1
ATOM 764 N N . PRO A 1 95 ? -5.150 2.327 12.889 1.00 93.50 95 PRO A N 1
ATOM 765 C CA . PRO A 1 95 ? -5.554 1.044 13.477 1.00 93.50 95 PRO A CA 1
ATOM 766 C C . PRO A 1 95 ? -5.357 0.984 14.988 1.00 93.50 95 PRO A C 1
ATOM 768 O O . PRO A 1 95 ? -6.097 0.314 15.696 1.00 93.50 95 PRO A O 1
ATOM 771 N N . TYR A 1 96 ? -4.349 1.696 15.487 1.00 91.06 96 TYR A N 1
ATOM 772 C CA . TYR A 1 96 ? -3.905 1.543 16.861 1.00 91.06 96 TYR A CA 1
ATOM 773 C C . TYR A 1 96 ? -4.612 2.482 17.842 1.00 91.06 96 TYR A C 1
ATOM 775 O O . TYR A 1 96 ? -5.000 2.066 18.928 1.00 91.06 96 TYR A O 1
ATOM 783 N N . CYS A 1 97 ? -4.775 3.762 17.485 1.00 90.88 97 CYS A N 1
ATOM 784 C CA . CYS A 1 97 ? -5.446 4.744 18.348 1.00 90.88 97 CYS A CA 1
ATOM 785 C C . CYS A 1 97 ? -6.869 5.093 17.896 1.00 90.88 97 CYS A C 1
ATOM 787 O O . CYS A 1 97 ? -7.562 5.840 18.589 1.00 90.88 97 CYS A O 1
ATOM 789 N N . LEU A 1 98 ? -7.296 4.605 16.725 1.00 92.88 98 LEU A N 1
ATOM 790 C CA . LEU A 1 98 ? -8.601 4.879 16.112 1.00 92.88 98 LEU A CA 1
ATOM 791 C C . LEU A 1 98 ? -8.898 6.378 15.925 1.00 92.88 98 LEU A C 1
ATOM 793 O O . LEU A 1 98 ? -10.062 6.781 15.827 1.00 92.88 98 LEU A O 1
ATOM 797 N N . LYS A 1 99 ? -7.846 7.209 15.845 1.00 91.88 99 LYS A N 1
ATOM 798 C CA . LYS A 1 99 ? -7.915 8.657 15.592 1.00 91.88 99 LYS A CA 1
ATOM 799 C C . LYS A 1 99 ? -7.517 9.020 14.161 1.00 91.88 99 LYS A C 1
ATOM 801 O O . LYS A 1 99 ? -6.821 8.272 13.472 1.00 91.88 99 LYS A O 1
ATOM 806 N N . LYS A 1 100 ? -7.977 10.199 13.745 1.00 92.06 100 LYS A N 1
ATOM 807 C CA . LYS A 1 100 ? -7.671 10.875 12.484 1.00 92.06 100 LYS A CA 1
ATOM 808 C C . LYS A 1 100 ? -7.693 12.393 12.754 1.00 92.06 100 LYS A C 1
ATOM 810 O O . LYS A 1 100 ? -8.785 12.927 12.949 1.00 92.06 100 LYS A O 1
ATOM 815 N N . PRO A 1 101 ? -6.537 13.076 12.866 1.00 91.94 101 PRO A N 1
ATOM 816 C CA . PRO A 1 101 ? -5.178 12.561 12.674 1.00 91.94 101 PRO A CA 1
ATOM 817 C C . PRO A 1 101 ? -4.744 11.560 13.754 1.00 91.94 101 PRO A C 1
ATOM 819 O O . PRO A 1 101 ? -5.306 11.507 14.850 1.00 91.94 101 PRO A O 1
ATOM 822 N N . CYS A 1 102 ? -3.746 10.747 13.419 1.00 89.88 102 CYS A N 1
ATOM 823 C CA . CYS A 1 102 ? -3.118 9.789 14.317 1.00 89.88 102 CYS A CA 1
ATOM 824 C C . CYS A 1 102 ? -2.416 10.506 15.483 1.00 89.88 102 CYS A C 1
ATOM 826 O O . CYS A 1 102 ? -1.722 11.500 15.277 1.00 89.88 102 CYS A O 1
ATOM 828 N N . LEU A 1 103 ? -2.576 9.963 16.696 1.00 86.19 103 LEU A N 1
ATOM 829 C CA . LEU A 1 103 ? -1.925 10.427 17.931 1.00 86.19 103 LEU A CA 1
ATOM 830 C C . LEU A 1 103 ? -1.001 9.356 18.540 1.00 86.19 103 LEU A C 1
ATOM 832 O O . LEU A 1 103 ? -0.689 9.409 19.727 1.00 86.19 103 LEU A O 1
ATOM 836 N N . CYS A 1 104 ? -0.633 8.336 17.759 1.00 81.12 104 CYS A N 1
ATOM 837 C CA . CYS A 1 104 ? 0.292 7.296 18.208 1.00 81.12 104 CYS A CA 1
ATOM 838 C C . CYS A 1 104 ? 1.697 7.867 18.437 1.00 81.12 104 CYS A C 1
ATOM 840 O O . CYS A 1 104 ? 2.051 8.912 17.895 1.00 81.12 104 CYS A O 1
ATOM 842 N N . TRP A 1 105 ? 2.466 7.174 19.272 1.00 67.62 105 TRP A N 1
ATOM 843 C CA . TRP A 1 105 ? 3.778 7.603 19.746 1.00 67.62 105 TRP A CA 1
ATOM 844 C C . TRP A 1 105 ? 4.913 7.250 18.775 1.00 67.62 105 TRP A C 1
ATOM 846 O O . TRP A 1 105 ? 4.751 6.418 17.884 1.00 67.62 105 TRP A O 1
ATOM 856 N N . ASP A 1 106 ? 6.088 7.833 19.027 1.00 61.12 106 ASP A N 1
ATOM 857 C CA . ASP A 1 106 ? 7.365 7.399 18.454 1.00 61.12 106 ASP A CA 1
ATOM 858 C C . ASP A 1 106 ? 7.925 6.220 19.274 1.00 61.12 106 ASP A C 1
ATOM 860 O O . ASP A 1 106 ? 8.265 6.393 20.446 1.00 61.12 106 ASP A O 1
ATOM 864 N N . GLY A 1 107 ? 7.994 5.008 18.707 1.00 64.56 107 GLY A N 1
ATOM 865 C CA . GLY A 1 107 ? 8.500 3.816 19.410 1.00 64.56 107 GLY A CA 1
ATOM 866 C C . GLY A 1 107 ? 7.967 2.490 18.856 1.00 64.56 107 GLY A C 1
ATOM 867 O O . GLY A 1 107 ? 7.676 2.386 17.668 1.00 64.56 107 GLY A O 1
ATOM 868 N N . GLU A 1 108 ? 7.857 1.468 19.710 1.00 67.94 108 GLU A N 1
ATOM 869 C CA . GLU A 1 108 ? 7.366 0.133 19.319 1.00 67.94 108 GLU A CA 1
ATOM 870 C C . GLU A 1 108 ? 5.885 0.146 18.907 1.00 67.94 108 GLU A C 1
ATOM 872 O O . GLU A 1 108 ? 5.112 0.940 19.439 1.00 67.94 108 GLU A O 1
ATOM 877 N N . LYS A 1 109 ? 5.477 -0.735 17.977 1.00 70.69 109 LYS A N 1
ATOM 878 C CA . LYS A 1 109 ? 4.078 -0.849 17.522 1.00 70.69 109 LYS A CA 1
ATOM 879 C C . LYS A 1 109 ? 3.160 -1.231 18.716 1.00 70.69 109 LYS A C 1
ATOM 881 O O . LYS A 1 109 ? 3.400 -2.256 19.352 1.00 70.69 109 LYS A O 1
ATOM 886 N N . PRO A 1 110 ? 2.102 -0.451 19.018 1.00 74.25 110 PRO A N 1
ATOM 887 C CA . PRO A 1 110 ? 1.049 -0.826 19.969 1.00 74.25 110 PRO A CA 1
ATOM 888 C C . PRO A 1 110 ? 0.427 -2.191 19.659 1.00 74.25 110 PRO A C 1
ATOM 890 O O . PRO A 1 110 ? 0.243 -2.534 18.493 1.00 74.25 110 PRO A O 1
ATOM 893 N N . THR A 1 111 ? -0.023 -2.916 20.687 1.00 79.88 111 THR A N 1
ATOM 894 C CA . THR A 1 111 ? -0.917 -4.064 20.480 1.00 79.88 111 THR A CA 1
ATOM 895 C C . THR A 1 111 ? -2.237 -3.593 19.869 1.00 79.88 111 THR A C 1
ATOM 897 O O . THR A 1 111 ? -2.843 -2.626 20.344 1.00 79.88 111 THR A O 1
ATOM 900 N N . LEU A 1 112 ? -2.676 -4.275 18.813 1.00 84.62 112 LEU A N 1
ATOM 901 C CA . LEU A 1 112 ? -3.921 -3.977 18.116 1.00 84.62 112 LEU A CA 1
ATOM 902 C C . LEU A 1 112 ? -5.129 -4.327 18.998 1.00 84.62 112 LEU A C 1
ATOM 904 O O . LEU A 1 112 ? -5.146 -5.357 19.669 1.00 84.62 112 LEU A O 1
ATOM 908 N N . GLN A 1 113 ? -6.139 -3.455 19.017 1.00 88.44 113 GLN A N 1
ATOM 909 C CA . GLN A 1 113 ? -7.399 -3.703 19.723 1.00 88.44 113 GLN A CA 1
ATOM 910 C C . GLN A 1 113 ? -8.431 -4.237 18.725 1.00 88.44 113 GLN A C 1
ATOM 912 O O . GLN A 1 113 ? -9.273 -3.482 18.236 1.00 88.44 113 GLN A O 1
ATOM 917 N N . ASP A 1 114 ? -8.335 -5.531 18.406 1.00 89.69 114 ASP A N 1
ATOM 918 C CA . ASP A 1 114 ? -9.049 -6.166 17.284 1.00 89.69 114 ASP A CA 1
ATOM 919 C C . ASP A 1 114 ? -10.566 -5.951 17.310 1.00 89.69 114 ASP A C 1
ATOM 921 O O . ASP A 1 114 ? -11.173 -5.661 16.280 1.00 89.69 114 ASP A O 1
ATOM 925 N N . GLU A 1 115 ? -11.191 -6.040 18.486 1.00 93.56 115 GLU A N 1
ATOM 926 C CA . GLU A 1 115 ? -12.637 -5.845 18.633 1.00 93.56 115 GLU A CA 1
ATOM 927 C C . GLU A 1 115 ? -13.054 -4.411 18.274 1.00 93.56 115 GLU A C 1
ATOM 929 O O . GLU A 1 115 ? -13.945 -4.203 17.452 1.00 93.56 115 GLU A O 1
ATOM 934 N N . GLN A 1 116 ? -12.343 -3.409 18.798 1.00 93.88 116 GLN A N 1
ATOM 935 C CA . GLN A 1 116 ? -12.642 -2.004 18.509 1.00 93.88 116 GLN A CA 1
ATOM 936 C C . GLN A 1 116 ? -12.344 -1.641 17.054 1.00 93.88 116 GLN A C 1
ATOM 938 O O . GLN A 1 116 ? -13.048 -0.823 16.456 1.00 93.88 116 GLN A O 1
ATOM 943 N N . LEU A 1 117 ? -11.302 -2.240 16.476 1.00 94.31 117 LEU A N 1
ATOM 944 C CA . LEU A 1 117 ? -10.969 -2.049 15.073 1.00 94.31 117 LEU A CA 1
ATOM 945 C C . LEU A 1 117 ? -12.061 -2.619 14.165 1.00 94.31 117 LEU A C 1
ATOM 947 O O . LEU A 1 117 ? -12.502 -1.952 13.225 1.00 94.31 117 LEU A O 1
ATOM 951 N N . ARG A 1 118 ? -12.540 -3.824 14.484 1.00 94.75 118 ARG A N 1
ATOM 952 C CA . ARG A 1 118 ? -13.634 -4.481 13.769 1.00 94.75 118 ARG A CA 1
ATOM 953 C C . ARG A 1 118 ? -14.925 -3.668 13.841 1.00 94.75 118 ARG A C 1
ATOM 955 O O . ARG A 1 118 ? -15.584 -3.482 12.816 1.00 94.75 118 ARG A O 1
ATOM 962 N N . ASP A 1 119 ? -15.260 -3.133 15.010 1.00 96.31 119 ASP A N 1
ATOM 963 C CA . ASP A 1 119 ? -16.414 -2.244 15.172 1.00 96.31 119 ASP A CA 1
ATOM 964 C C . ASP A 1 119 ? -16.263 -0.965 14.342 1.00 96.31 119 ASP A C 1
ATOM 966 O O . ASP A 1 119 ? -17.192 -0.554 13.640 1.00 96.31 119 ASP A O 1
ATOM 970 N N . ALA A 1 120 ? -15.075 -0.352 14.362 1.00 95.88 120 ALA A N 1
ATOM 971 C CA . ALA A 1 120 ? -14.784 0.828 13.558 1.00 95.88 120 ALA A CA 1
ATOM 972 C C . ALA A 1 120 ? -14.924 0.545 12.053 1.00 95.88 120 ALA A C 1
ATOM 974 O O . ALA A 1 120 ? -15.484 1.378 11.335 1.00 95.88 120 ALA A O 1
ATOM 975 N N . TYR A 1 121 ? -14.483 -0.625 11.580 1.00 96.12 121 TYR A N 1
ATOM 976 C CA . TYR A 1 121 ? -14.681 -1.064 10.198 1.00 96.12 121 TYR A CA 1
ATOM 977 C C . TYR A 1 121 ? -16.163 -1.093 9.820 1.00 96.12 121 TYR A C 1
ATOM 979 O O . TYR A 1 121 ? -16.554 -0.394 8.883 1.00 96.12 121 TYR A O 1
ATOM 987 N N . TYR A 1 122 ? -17.009 -1.804 10.571 1.00 96.19 122 TYR A N 1
ATOM 988 C CA . TYR A 1 122 ? -18.436 -1.896 10.237 1.00 96.19 122 TYR A CA 1
ATOM 989 C C . TYR A 1 122 ? -19.158 -0.546 10.300 1.00 96.19 122 TYR A C 1
ATOM 991 O O . TYR A 1 122 ? -20.094 -0.315 9.536 1.00 96.19 122 TYR A O 1
ATOM 999 N N . GLN A 1 123 ? -18.718 0.361 11.174 1.00 95.44 123 GLN A N 1
ATOM 1000 C CA . GLN A 1 123 ? -19.310 1.692 11.302 1.00 95.44 123 GLN A CA 1
ATOM 1001 C C . GLN A 1 123 ? -18.882 2.657 10.188 1.00 95.44 123 GLN A C 1
ATOM 1003 O O . GLN A 1 123 ? -19.675 3.504 9.779 1.00 95.44 123 GLN A O 1
ATOM 1008 N N . ARG A 1 124 ? -17.625 2.584 9.728 1.00 94.00 124 ARG A N 1
ATOM 1009 C CA . ARG A 1 124 ? -17.003 3.649 8.916 1.00 94.00 124 ARG A CA 1
ATOM 1010 C C . ARG A 1 124 ? -16.750 3.239 7.470 1.00 94.00 124 ARG A C 1
ATOM 1012 O O . ARG A 1 124 ? -16.966 4.052 6.574 1.00 94.00 124 ARG A O 1
ATOM 1019 N N . ALA A 1 125 ? -16.321 2.001 7.227 1.00 92.88 125 ALA A N 1
ATOM 1020 C CA . ALA A 1 125 ? -15.918 1.532 5.900 1.00 92.88 125 ALA A CA 1
ATOM 1021 C C . ALA A 1 125 ? -17.050 1.521 4.846 1.00 92.88 125 ALA A C 1
ATOM 1023 O O . ALA A 1 125 ? -16.760 1.836 3.688 1.00 92.88 125 ALA A O 1
ATOM 1024 N N . PRO A 1 126 ? -18.328 1.216 5.173 1.00 92.56 126 PRO A N 1
ATOM 1025 C CA . PRO A 1 126 ? -19.397 1.188 4.167 1.00 92.56 126 PRO A CA 1
ATOM 1026 C C . PRO A 1 126 ? -19.672 2.535 3.486 1.00 92.56 126 PRO A C 1
ATOM 1028 O O . PRO A 1 126 ? -20.105 2.557 2.339 1.00 92.56 126 PRO A O 1
ATOM 1031 N N . ALA A 1 127 ? -19.419 3.651 4.174 1.00 90.62 127 ALA A N 1
ATOM 1032 C CA . ALA A 1 127 ? -19.668 4.997 3.658 1.00 90.62 127 ALA A CA 1
ATOM 1033 C C . ALA A 1 127 ? -18.471 5.593 2.894 1.00 90.62 127 ALA A C 1
ATOM 1035 O O . ALA A 1 127 ? -18.540 6.733 2.435 1.00 90.62 127 ALA A O 1
ATOM 1036 N N . MET A 1 128 ? -17.357 4.861 2.787 1.00 92.25 128 MET A N 1
ATOM 1037 C CA . MET A 1 128 ? -16.143 5.370 2.158 1.00 92.25 128 MET A CA 1
ATOM 1038 C C . MET A 1 128 ? -16.179 5.261 0.637 1.00 92.25 128 MET A C 1
ATOM 1040 O O . MET A 1 128 ? -16.474 4.203 0.080 1.00 92.25 128 MET A O 1
ATOM 1044 N N . ASN A 1 129 ? -15.757 6.340 -0.024 1.00 92.56 129 ASN A N 1
ATOM 1045 C CA . ASN A 1 129 ? -15.334 6.277 -1.417 1.00 92.56 129 ASN A CA 1
ATOM 1046 C C . ASN A 1 129 ? -14.037 5.461 -1.524 1.00 92.56 129 ASN A C 1
ATOM 1048 O O . ASN A 1 129 ? -13.222 5.455 -0.601 1.00 92.56 129 ASN A O 1
ATOM 1052 N N . ARG A 1 130 ? -13.861 4.755 -2.646 1.00 93.56 130 ARG A N 1
ATOM 1053 C CA . ARG A 1 130 ? -12.828 3.716 -2.791 1.00 93.56 130 ARG A CA 1
ATOM 1054 C C . ARG A 1 130 ? -11.886 3.928 -3.973 1.00 93.56 130 ARG A C 1
ATOM 1056 O O . ARG A 1 130 ? -11.221 2.983 -4.397 1.00 93.56 130 ARG A O 1
ATOM 1063 N N . SER A 1 131 ? -11.814 5.138 -4.530 1.00 92.75 131 SER A N 1
ATOM 1064 C CA . SER A 1 131 ? -10.794 5.448 -5.538 1.00 92.75 131 SER A CA 1
ATOM 1065 C C . SER A 1 131 ? -9.402 5.467 -4.915 1.00 92.75 131 SER A C 1
ATOM 1067 O O . SER A 1 131 ? -9.241 5.732 -3.724 1.00 92.75 131 SER A O 1
ATOM 1069 N N . VAL A 1 132 ? -8.365 5.243 -5.726 1.00 90.25 132 VAL A N 1
ATOM 1070 C CA . VAL A 1 132 ? -6.967 5.356 -5.263 1.00 90.25 132 VAL A CA 1
ATOM 1071 C C . VAL A 1 132 ? -6.702 6.718 -4.611 1.00 90.25 132 VAL A C 1
ATOM 1073 O O . VAL A 1 132 ? -6.007 6.799 -3.601 1.00 90.25 132 VAL A O 1
ATOM 1076 N N . ASN A 1 133 ? -7.296 7.788 -5.147 1.00 91.19 133 ASN A N 1
ATOM 1077 C CA . ASN A 1 133 ? -7.160 9.124 -4.577 1.00 91.19 133 ASN A CA 1
ATOM 1078 C C . ASN A 1 133 ? -7.860 9.251 -3.211 1.00 91.19 133 ASN A C 1
ATOM 1080 O O . ASN A 1 133 ? -7.346 9.949 -2.342 1.00 91.19 133 ASN A O 1
ATOM 1084 N N . ASP A 1 134 ? -8.989 8.571 -2.993 1.00 93.94 134 ASP A N 1
ATOM 1085 C CA . ASP A 1 134 ? -9.669 8.569 -1.690 1.00 93.94 134 ASP A CA 1
ATOM 1086 C C . ASP A 1 134 ? -8.805 7.904 -0.616 1.00 93.94 134 ASP A C 1
ATOM 1088 O O . ASP A 1 134 ? -8.666 8.448 0.478 1.00 93.94 134 ASP A O 1
ATOM 1092 N N . PHE A 1 135 ? -8.145 6.787 -0.943 1.00 94.31 135 PHE A N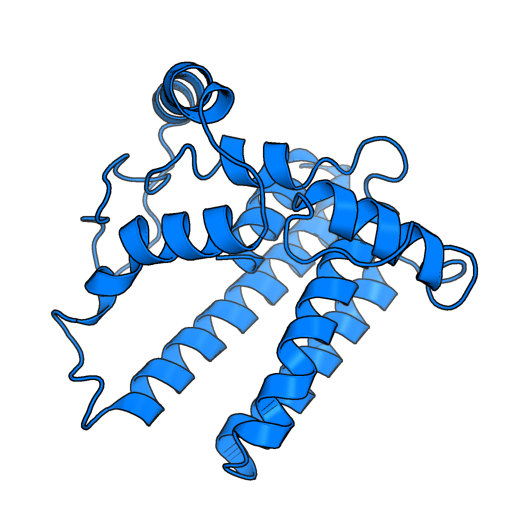 1
ATOM 1093 C CA . PHE A 1 135 ? -7.179 6.151 -0.043 1.00 94.31 135 PHE A CA 1
ATOM 1094 C C . PHE A 1 135 ? -5.972 7.059 0.235 1.00 94.31 135 PHE A C 1
ATOM 1096 O O . PHE A 1 135 ? -5.587 7.227 1.390 1.00 94.31 135 PHE A O 1
ATOM 1103 N N . GLN A 1 136 ? -5.414 7.721 -0.787 1.00 92.38 136 GLN A N 1
ATOM 1104 C CA . GLN A 1 136 ? -4.326 8.689 -0.586 1.00 92.38 136 GLN A CA 1
ATOM 1105 C C . GLN A 1 136 ? -4.734 9.847 0.336 1.00 92.38 136 GLN A C 1
ATOM 1107 O O . GLN A 1 136 ? -3.960 10.246 1.209 1.00 92.38 136 GLN A O 1
ATOM 1112 N N . LEU A 1 137 ? -5.942 10.392 0.166 1.00 93.81 137 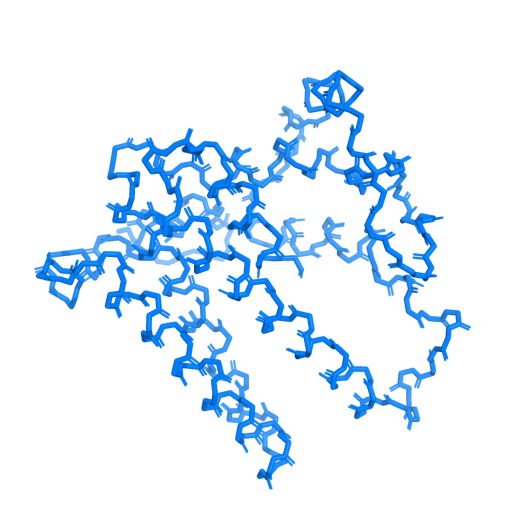LEU A N 1
ATOM 1113 C CA . LEU A 1 137 ? -6.473 11.443 1.036 1.00 93.81 137 LEU A CA 1
ATOM 1114 C C . LEU A 1 137 ? -6.718 10.925 2.455 1.00 93.81 137 LEU A C 1
ATOM 1116 O O . LEU A 1 137 ? -6.330 11.593 3.412 1.00 93.81 137 LEU A O 1
ATOM 1120 N N . MET A 1 138 ? -7.281 9.722 2.598 1.00 95.00 138 MET A N 1
ATOM 1121 C CA . MET A 1 138 ? -7.474 9.068 3.891 1.00 95.00 138 MET A CA 1
ATOM 1122 C C . MET A 1 138 ? -6.150 8.967 4.654 1.00 95.00 138 MET A C 1
ATOM 1124 O O . MET A 1 138 ? -6.067 9.453 5.782 1.00 95.00 138 MET A O 1
ATOM 1128 N N . PHE A 1 139 ? -5.104 8.403 4.045 1.00 93.94 139 PHE A N 1
ATOM 1129 C CA . PHE A 1 139 ? -3.805 8.249 4.705 1.00 93.94 139 PHE A CA 1
ATOM 1130 C C . PHE A 1 139 ? -3.107 9.577 4.961 1.00 93.94 139 PHE A C 1
ATOM 1132 O O . PHE A 1 139 ? -2.502 9.754 6.017 1.00 93.94 139 PHE A O 1
ATOM 1139 N N . ARG A 1 140 ? -3.260 10.560 4.071 1.00 91.81 140 ARG A N 1
ATOM 1140 C CA . ARG A 1 140 ? -2.779 11.921 4.326 1.00 91.81 140 ARG A CA 1
ATOM 1141 C C . ARG A 1 140 ? -3.454 12.548 5.545 1.00 91.81 140 ARG A C 1
ATOM 1143 O O . ARG A 1 140 ? -2.789 13.240 6.307 1.00 91.81 140 ARG A O 1
ATOM 1150 N N . GLU A 1 141 ? -4.746 12.333 5.741 1.00 93.50 141 GLU A N 1
ATOM 1151 C CA . GLU A 1 141 ? -5.468 12.865 6.899 1.00 93.50 141 GLU A CA 1
ATOM 1152 C C . GLU A 1 141 ? -5.165 12.091 8.193 1.00 93.50 141 GLU A C 1
ATOM 1154 O O . GLU A 1 141 ? -5.225 12.672 9.275 1.00 93.50 141 GLU A O 1
ATOM 1159 N N . ILE A 1 142 ? -4.813 10.803 8.105 1.00 92.56 142 ILE A N 1
ATOM 1160 C CA . ILE A 1 142 ? -4.380 10.010 9.266 1.00 92.56 142 ILE A CA 1
ATOM 1161 C C . ILE A 1 142 ? -2.938 10.368 9.655 1.00 92.56 142 ILE A C 1
ATOM 1163 O O . ILE A 1 142 ? -2.691 10.687 10.816 1.00 92.56 142 ILE A O 1
ATOM 1167 N N . TYR A 1 143 ? -2.000 10.337 8.705 1.00 88.69 143 TYR A N 1
ATOM 1168 C CA . TYR A 1 143 ? -0.555 10.361 8.967 1.00 88.69 143 TYR A CA 1
ATOM 1169 C C . TYR A 1 143 ? 0.170 11.618 8.488 1.00 88.69 143 TYR A C 1
ATOM 1171 O O . TYR A 1 143 ? 1.304 11.864 8.887 1.00 88.69 143 TYR A O 1
ATOM 1179 N N . GLY A 1 144 ? -0.447 12.459 7.655 1.00 84.56 144 GLY A N 1
ATOM 1180 C CA . GLY A 1 144 ? 0.229 13.600 7.025 1.00 84.56 144 GLY A CA 1
ATOM 1181 C C . GLY A 1 144 ? 0.798 14.625 8.009 1.00 84.56 144 GLY A C 1
ATOM 1182 O O . GLY A 1 144 ? 1.723 15.355 7.655 1.00 84.56 144 GLY A O 1
ATOM 1183 N N . THR A 1 145 ? 0.282 14.662 9.240 1.00 78.94 145 THR A N 1
ATOM 1184 C CA . THR A 1 145 ? 0.790 15.513 10.323 1.00 78.94 145 THR A CA 1
ATOM 1185 C C . THR A 1 145 ? 1.660 14.774 11.335 1.00 78.94 145 THR A C 1
ATOM 1187 O O . THR A 1 145 ? 2.295 15.437 12.149 1.00 78.94 145 THR A O 1
ATOM 1190 N N . SER A 1 146 ? 1.726 13.440 11.290 1.00 73.19 146 SER A N 1
ATOM 1191 C CA . SER A 1 146 ? 2.427 12.619 12.291 1.00 73.19 146 SER A CA 1
ATOM 1192 C C . SER A 1 146 ? 3.933 12.882 12.341 1.00 73.19 146 SER A C 1
ATOM 1194 O O . SER A 1 146 ? 4.559 12.668 13.367 1.00 73.19 146 SER A O 1
ATOM 1196 N N . TRP A 1 147 ? 4.512 13.408 11.262 1.00 67.62 147 TRP A N 1
ATOM 1197 C CA . TRP A 1 147 ? 5.932 13.771 11.177 1.00 67.62 147 TRP A CA 1
ATOM 1198 C C . TRP A 1 147 ? 6.195 15.273 11.348 1.00 67.62 147 TRP A C 1
ATOM 1200 O O . TRP A 1 147 ? 7.343 15.662 11.553 1.00 67.62 147 TRP A O 1
ATOM 1210 N N . LEU A 1 148 ? 5.169 16.129 11.252 1.00 67.88 148 LEU A N 1
ATOM 1211 C CA . LEU A 1 148 ? 5.345 17.590 11.232 1.00 67.88 148 LEU A CA 1
ATOM 1212 C C . LEU A 1 148 ? 5.762 18.167 12.588 1.00 67.88 148 LEU A C 1
ATOM 1214 O O . LEU A 1 148 ? 6.338 19.250 12.636 1.00 67.88 148 LEU A O 1
ATOM 1218 N N . SER A 1 149 ? 5.487 17.463 13.686 1.00 67.06 149 SER A N 1
ATOM 1219 C CA . SER A 1 149 ? 5.986 17.840 15.013 1.00 67.06 149 SER A CA 1
ATOM 1220 C C . SER A 1 149 ? 7.501 17.678 15.142 1.00 67.06 149 SER A C 1
ATOM 1222 O O . SER A 1 149 ? 8.113 18.336 15.978 1.00 67.06 149 SER A O 1
ATOM 1224 N N . THR A 1 150 ? 8.094 16.809 14.321 1.00 74.06 150 THR A N 1
ATOM 1225 C CA . THR A 1 150 ? 9.489 16.367 14.454 1.00 74.06 150 THR A CA 1
ATOM 1226 C C . THR A 1 150 ? 10.362 16.867 13.302 1.00 74.06 150 THR A C 1
ATOM 1228 O O . THR A 1 150 ? 11.567 17.037 13.482 1.00 74.06 150 THR A O 1
ATOM 1231 N N . TYR A 1 151 ? 9.766 17.135 12.134 1.00 77.12 151 TYR A N 1
ATOM 1232 C CA . TYR A 1 151 ? 10.472 17.520 10.914 1.00 77.12 151 TYR A CA 1
ATOM 1233 C C . TYR A 1 151 ? 9.869 18.752 10.237 1.00 77.12 151 TYR A C 1
ATOM 1235 O O . TYR A 1 151 ? 8.653 18.843 10.083 1.00 77.12 151 TYR A O 1
ATOM 1243 N N . ASP A 1 152 ? 10.724 19.650 9.735 1.00 83.38 152 ASP A N 1
ATOM 1244 C CA . ASP A 1 152 ? 10.326 20.720 8.811 1.00 83.38 152 ASP A CA 1
ATOM 1245 C C . ASP A 1 152 ? 10.501 20.248 7.353 1.00 83.38 152 ASP A C 1
ATOM 1247 O O . ASP A 1 152 ? 11.634 20.139 6.868 1.00 83.38 152 ASP A O 1
ATOM 1251 N N . PRO A 1 153 ? 9.411 20.010 6.596 1.00 80.56 153 PRO A N 1
ATOM 1252 C CA . PRO A 1 153 ? 9.493 19.516 5.223 1.00 80.56 153 PRO A CA 1
ATOM 1253 C C . PRO A 1 153 ? 10.272 20.423 4.268 1.00 80.56 153 PRO A C 1
ATOM 1255 O O . PRO A 1 153 ? 10.769 19.944 3.247 1.00 80.56 153 PRO A O 1
ATOM 1258 N N . LYS A 1 154 ? 10.381 21.724 4.571 1.00 83.12 154 LYS A N 1
ATOM 1259 C CA . LYS A 1 154 ? 11.102 22.678 3.717 1.00 83.12 154 LYS A CA 1
ATOM 1260 C C . LYS A 1 154 ? 12.612 22.522 3.821 1.00 83.12 154 LYS A C 1
ATOM 1262 O O . LYS A 1 154 ? 13.315 22.810 2.857 1.00 83.12 154 LYS A O 1
ATOM 1267 N N . THR A 1 155 ? 13.104 22.080 4.973 1.00 85.88 155 THR A N 1
ATOM 1268 C CA . THR A 1 155 ? 14.539 22.021 5.272 1.00 85.88 155 THR A CA 1
ATOM 1269 C C . THR A 1 155 ? 15.056 20.591 5.435 1.00 85.88 155 THR A C 1
ATOM 1271 O O . THR A 1 155 ? 16.243 20.355 5.230 1.00 85.88 155 THR A O 1
ATOM 1274 N N . GLN A 1 156 ? 14.180 19.622 5.722 1.00 86.44 156 GLN A N 1
ATOM 1275 C CA . GLN A 1 156 ? 14.541 18.243 6.085 1.00 86.44 156 GLN A CA 1
ATOM 1276 C C . GLN A 1 156 ? 13.894 17.180 5.177 1.00 86.44 156 GLN A C 1
ATOM 1278 O O . GLN A 1 156 ? 13.699 16.029 5.569 1.00 86.44 156 GLN A O 1
ATOM 1283 N N . SER A 1 157 ? 13.578 17.531 3.927 1.00 84.56 157 SER A N 1
ATOM 1284 C CA . SER A 1 157 ? 12.957 16.613 2.956 1.00 84.56 157 SER A CA 1
ATOM 1285 C C . SER A 1 157 ? 13.759 15.324 2.715 1.00 84.56 157 SER A C 1
ATOM 1287 O O . SER A 1 157 ? 13.173 14.263 2.484 1.00 84.56 157 SER A O 1
ATOM 1289 N N . ALA A 1 158 ? 15.091 15.383 2.812 1.00 85.38 158 ALA A N 1
ATOM 1290 C CA . ALA A 1 158 ? 15.965 14.219 2.682 1.00 85.38 158 ALA A CA 1
ATOM 1291 C C . ALA A 1 158 ? 15.812 13.228 3.851 1.00 85.38 158 ALA A C 1
ATOM 1293 O O . ALA A 1 158 ? 15.751 12.020 3.616 1.00 85.38 158 ALA A O 1
ATOM 1294 N N . ASP A 1 159 ? 15.700 13.722 5.086 1.00 87.38 159 ASP A N 1
ATOM 1295 C CA . ASP A 1 159 ? 15.514 12.885 6.278 1.00 87.38 159 ASP A CA 1
ATOM 1296 C C . ASP A 1 159 ? 14.122 12.252 6.298 1.00 87.38 159 ASP A C 1
ATOM 1298 O O . ASP A 1 159 ? 13.989 11.058 6.572 1.00 87.38 159 ASP A O 1
ATOM 1302 N N . ILE A 1 160 ? 13.097 13.018 5.909 1.00 85.94 160 ILE A N 1
ATOM 1303 C CA . ILE A 1 160 ? 11.735 12.503 5.716 1.00 85.94 160 ILE A CA 1
ATOM 1304 C C . ILE A 1 160 ? 11.748 11.378 4.674 1.00 85.94 160 ILE A C 1
ATOM 1306 O O . ILE A 1 160 ? 11.256 10.284 4.938 1.00 85.94 160 ILE A O 1
ATOM 1310 N N . SER A 1 161 ? 12.378 11.603 3.516 1.00 88.12 161 SER A N 1
ATOM 1311 C CA . SER A 1 161 ? 12.483 10.587 2.457 1.00 88.12 161 SER A CA 1
ATOM 1312 C C . SER A 1 161 ? 13.203 9.326 2.938 1.00 88.12 161 SER A C 1
ATOM 1314 O O . SER A 1 161 ? 12.798 8.215 2.601 1.00 88.12 161 SER A O 1
ATOM 1316 N N . ARG A 1 162 ? 14.259 9.481 3.747 1.00 89.94 162 ARG A N 1
ATOM 1317 C CA . ARG A 1 162 ? 14.993 8.355 4.336 1.00 89.94 162 ARG A CA 1
ATOM 1318 C C . ARG A 1 162 ? 14.107 7.540 5.274 1.00 89.94 162 ARG A C 1
ATOM 1320 O O . ARG A 1 162 ? 14.125 6.318 5.185 1.00 89.94 162 ARG A O 1
ATOM 1327 N N . ARG A 1 163 ? 13.332 8.196 6.140 1.00 87.75 163 ARG A N 1
ATOM 1328 C CA . ARG A 1 163 ? 12.401 7.526 7.063 1.00 87.75 163 ARG A CA 1
ATOM 1329 C C . ARG A 1 163 ? 11.293 6.785 6.329 1.00 87.75 163 ARG A C 1
ATOM 1331 O O . ARG A 1 163 ? 11.072 5.619 6.625 1.00 87.75 163 ARG A O 1
ATOM 1338 N N . LEU A 1 164 ? 10.669 7.424 5.339 1.00 88.31 164 LEU A N 1
ATOM 1339 C CA . LEU A 1 164 ? 9.649 6.783 4.505 1.00 88.31 164 LEU A CA 1
ATOM 1340 C C . LEU A 1 164 ? 10.208 5.554 3.784 1.00 88.31 164 LEU A C 1
ATOM 1342 O O . LEU A 1 164 ? 9.545 4.528 3.707 1.00 88.31 164 LEU A O 1
ATOM 1346 N N . PHE A 1 165 ? 11.448 5.626 3.295 1.00 92.88 165 PHE A N 1
ATOM 1347 C CA . PHE A 1 165 ? 12.079 4.471 2.664 1.00 92.88 165 PHE A CA 1
ATOM 1348 C C . PHE A 1 165 ? 12.442 3.358 3.652 1.00 92.88 165 PHE A C 1
ATOM 1350 O O . PHE A 1 165 ? 12.270 2.190 3.320 1.00 92.88 165 PHE A O 1
ATOM 1357 N N . ILE A 1 166 ? 12.942 3.695 4.847 1.00 92.81 166 ILE A N 1
ATOM 1358 C CA . ILE A 1 166 ? 13.175 2.699 5.904 1.00 92.81 166 ILE A CA 1
ATOM 1359 C C . ILE A 1 166 ? 11.866 1.977 6.199 1.00 92.81 166 ILE A C 1
ATOM 1361 O O . ILE A 1 166 ? 11.845 0.752 6.168 1.00 92.81 166 ILE A O 1
ATOM 1365 N N . ARG A 1 167 ? 10.775 2.733 6.358 1.00 90.94 167 ARG A N 1
ATOM 1366 C CA . ARG A 1 167 ? 9.459 2.162 6.604 1.00 90.94 167 ARG A CA 1
ATOM 1367 C C . ARG A 1 167 ? 9.004 1.250 5.470 1.00 90.94 167 ARG A C 1
ATOM 1369 O O . ARG A 1 167 ? 8.671 0.107 5.720 1.00 90.94 167 ARG A O 1
ATOM 1376 N N . LEU A 1 168 ? 9.098 1.705 4.222 1.00 94.81 168 LEU A N 1
ATOM 1377 C CA . LEU A 1 168 ? 8.788 0.880 3.052 1.00 94.81 168 LEU A CA 1
ATOM 1378 C C . LEU A 1 168 ? 9.540 -0.463 3.064 1.00 94.81 168 LEU A C 1
ATOM 1380 O O . LEU A 1 168 ? 8.963 -1.492 2.732 1.00 94.81 168 LEU A O 1
ATOM 1384 N N . ILE A 1 169 ? 10.829 -0.469 3.417 1.00 97.19 169 ILE A N 1
ATOM 1385 C CA . ILE A 1 169 ? 11.626 -1.704 3.466 1.00 97.19 169 ILE A CA 1
ATOM 1386 C C . ILE A 1 169 ? 11.273 -2.580 4.672 1.00 97.19 169 ILE A C 1
ATOM 1388 O O . ILE A 1 169 ? 11.292 -3.801 4.522 1.00 97.19 169 ILE A O 1
ATOM 1392 N N . GLU A 1 170 ? 10.940 -1.991 5.825 1.00 95.56 170 GLU A N 1
ATOM 1393 C CA . GLU A 1 170 ? 10.373 -2.729 6.965 1.00 95.56 170 GLU A CA 1
ATOM 1394 C C . GLU A 1 170 ? 9.122 -3.494 6.521 1.00 95.56 170 GLU A C 1
ATOM 1396 O O . GLU A 1 170 ? 9.087 -4.713 6.657 1.00 95.56 170 GLU A O 1
ATOM 1401 N N . GLU A 1 171 ? 8.177 -2.817 5.866 1.00 96.19 171 GLU A N 1
ATOM 1402 C CA . GLU A 1 171 ? 6.928 -3.439 5.409 1.00 96.19 171 GLU A CA 1
ATOM 1403 C C . GLU A 1 171 ? 7.161 -4.511 4.331 1.00 96.19 171 GLU A C 1
ATOM 1405 O O . GLU A 1 171 ? 6.546 -5.576 4.341 1.00 96.19 171 GLU A O 1
ATOM 1410 N N . VAL A 1 172 ? 8.107 -4.296 3.405 1.00 97.88 172 VAL A N 1
ATOM 1411 C CA . VAL A 1 172 ? 8.498 -5.338 2.435 1.00 97.88 172 VAL A CA 1
ATOM 1412 C C . VAL A 1 172 ? 9.062 -6.570 3.150 1.00 97.88 172 VAL A C 1
ATOM 1414 O O . VAL A 1 172 ? 8.796 -7.698 2.724 1.00 97.88 172 VAL A O 1
ATOM 1417 N N . ALA A 1 173 ? 9.845 -6.386 4.214 1.00 97.69 173 ALA A N 1
ATOM 1418 C CA . ALA A 1 173 ? 10.392 -7.490 4.995 1.00 97.69 173 ALA A CA 1
ATOM 1419 C C . ALA A 1 173 ? 9.301 -8.221 5.797 1.00 97.69 173 ALA A C 1
ATOM 1421 O O . ALA A 1 173 ? 9.278 -9.454 5.765 1.00 97.69 173 ALA A O 1
ATOM 1422 N N . GLU A 1 174 ? 8.376 -7.490 6.427 1.00 96.75 174 GLU A N 1
ATOM 1423 C CA . GLU A 1 174 ? 7.216 -8.043 7.145 1.00 96.75 174 GLU A CA 1
ATOM 1424 C C . GLU A 1 174 ? 6.318 -8.858 6.191 1.00 96.75 174 GLU A C 1
ATOM 1426 O O . GLU A 1 174 ? 5.977 -10.003 6.494 1.00 96.75 174 GLU A O 1
ATOM 1431 N N . VAL A 1 175 ? 6.062 -8.380 4.964 1.00 97.44 175 VAL A N 1
ATOM 1432 C CA . VAL A 1 175 ? 5.376 -9.170 3.917 1.00 97.44 175 VAL A CA 1
ATOM 1433 C C . VAL A 1 175 ? 6.151 -10.446 3.567 1.00 97.44 175 VAL A C 1
ATOM 1435 O O . VAL A 1 175 ? 5.556 -11.511 3.392 1.00 97.44 175 VAL A O 1
ATOM 1438 N N . GLY A 1 176 ? 7.480 -10.375 3.468 1.00 97.56 176 GLY A N 1
ATOM 1439 C CA . GLY A 1 176 ? 8.323 -11.545 3.196 1.00 97.56 176 GLY A CA 1
ATOM 1440 C C . GLY A 1 176 ? 8.247 -12.599 4.303 1.00 97.56 176 GLY A C 1
ATOM 1441 O O . GLY A 1 176 ? 8.186 -13.802 4.031 1.00 97.56 176 GLY A O 1
ATOM 1442 N N . GLU A 1 177 ? 8.204 -12.156 5.557 1.00 96.88 177 GLU A N 1
ATOM 1443 C CA . GLU A 1 177 ? 7.964 -13.019 6.709 1.00 96.88 177 GLU A CA 1
ATOM 1444 C C . GLU A 1 177 ? 6.555 -13.624 6.690 1.00 96.88 177 GLU A C 1
ATOM 1446 O O . GLU A 1 177 ? 6.415 -14.842 6.854 1.00 96.88 177 GLU A O 1
ATOM 1451 N N . ALA A 1 178 ? 5.531 -12.816 6.416 1.00 96.12 178 ALA A N 1
ATOM 1452 C CA . ALA A 1 178 ? 4.151 -13.274 6.318 1.00 96.12 178 ALA A CA 1
ATOM 1453 C C . ALA A 1 178 ? 3.973 -14.324 5.210 1.00 96.12 178 ALA A C 1
ATOM 1455 O O . ALA A 1 178 ? 3.294 -15.325 5.428 1.00 96.12 178 ALA A O 1
ATOM 1456 N N . LEU A 1 179 ? 4.645 -14.178 4.061 1.00 96.00 179 LEU A N 1
ATOM 1457 C CA . LEU A 1 179 ? 4.677 -15.209 3.014 1.00 96.00 179 LEU A CA 1
ATOM 1458 C C . LEU A 1 179 ? 5.314 -16.511 3.505 1.00 96.00 179 LEU A C 1
ATOM 1460 O O . LEU A 1 179 ? 4.779 -17.598 3.271 1.00 96.00 179 LEU A O 1
ATOM 1464 N N . ARG A 1 180 ? 6.446 -16.410 4.209 1.00 95.38 180 ARG A N 1
ATOM 1465 C CA . ARG A 1 180 ? 7.166 -17.570 4.748 1.00 95.38 180 ARG A CA 1
ATOM 1466 C C . ARG A 1 180 ? 6.316 -18.359 5.742 1.00 95.38 180 ARG A C 1
ATOM 1468 O O . ARG A 1 180 ? 6.353 -19.591 5.745 1.00 95.38 180 ARG A O 1
ATOM 1475 N N . PHE A 1 181 ? 5.522 -17.665 6.551 1.00 94.44 181 PHE A N 1
ATOM 1476 C CA . PHE A 1 181 ? 4.638 -18.263 7.551 1.00 94.44 181 PHE A CA 1
ATOM 1477 C C . PHE A 1 181 ? 3.165 -18.351 7.134 1.00 94.44 181 PHE A C 1
ATOM 1479 O O . PHE A 1 181 ? 2.328 -18.720 7.955 1.00 94.44 181 PHE A O 1
ATOM 1486 N N . HIS A 1 182 ? 2.836 -18.103 5.865 1.00 91.50 182 HIS A N 1
ATOM 1487 C CA . HIS A 1 182 ? 1.446 -18.047 5.397 1.00 91.50 182 HIS A CA 1
ATOM 1488 C C . HIS A 1 182 ? 0.669 -19.351 5.652 1.00 91.50 182 HIS A C 1
ATOM 1490 O O . HIS A 1 182 ? -0.524 -19.336 5.926 1.00 91.50 182 HIS A O 1
ATOM 1496 N N . HIS A 1 183 ? 1.364 -20.491 5.633 1.00 89.06 183 HIS A N 1
ATOM 1497 C CA . HIS A 1 183 ? 0.803 -21.808 5.943 1.00 89.06 183 HIS A CA 1
ATOM 1498 C C . HIS A 1 183 ? 0.378 -21.991 7.415 1.00 89.06 183 HIS A C 1
ATOM 1500 O O . HIS A 1 183 ? -0.367 -22.922 7.710 1.00 89.06 183 HIS A O 1
ATOM 1506 N N . LEU A 1 184 ? 0.857 -21.140 8.329 1.00 92.31 184 LEU A N 1
ATOM 1507 C CA . LEU A 1 184 ? 0.489 -21.131 9.751 1.00 92.31 184 LEU A CA 1
ATOM 1508 C C . LEU A 1 184 ? -0.459 -19.975 10.084 1.00 92.31 184 LEU A C 1
ATOM 1510 O O . LEU A 1 184 ? -1.389 -20.157 10.864 1.00 92.31 184 LEU A O 1
ATOM 1514 N N . TYR A 1 185 ? -0.223 -18.801 9.488 1.00 90.69 185 TYR A N 1
ATOM 1515 C CA . TYR A 1 185 ? -0.932 -17.556 9.792 1.00 90.69 185 TYR A CA 1
ATOM 1516 C C . TYR A 1 185 ? -1.379 -16.859 8.496 1.00 90.69 185 TYR A C 1
ATOM 1518 O O . TYR A 1 185 ? -0.776 -15.863 8.088 1.00 90.69 185 TYR A O 1
ATOM 1526 N N . PRO A 1 186 ? -2.415 -17.373 7.811 1.00 85.12 186 PRO A N 1
ATOM 1527 C CA . PRO A 1 186 ? -2.810 -16.865 6.499 1.00 85.12 186 PRO A CA 1
ATOM 1528 C C . PRO A 1 186 ? -3.266 -15.400 6.539 1.00 85.12 186 PRO A C 1
ATOM 1530 O O . PRO A 1 186 ? -2.914 -14.633 5.647 1.00 85.12 186 PRO A O 1
ATOM 1533 N N . GLU A 1 187 ? -3.967 -14.996 7.603 1.00 85.44 187 GLU A N 1
ATOM 1534 C CA . GLU A 1 187 ? -4.482 -13.628 7.779 1.00 85.44 187 GLU A CA 1
ATOM 1535 C C . GLU A 1 187 ? -3.375 -12.583 7.991 1.00 85.44 187 GLU A C 1
ATOM 1537 O O . GLU A 1 187 ? -3.577 -11.398 7.736 1.00 85.44 187 GLU A O 1
ATOM 1542 N N . ASN A 1 188 ? -2.177 -13.011 8.405 1.00 91.00 188 ASN A N 1
ATOM 1543 C CA . ASN A 1 188 ? -1.068 -12.093 8.652 1.00 91.00 188 ASN A CA 1
ATOM 1544 C C . ASN A 1 188 ? -0.574 -11.443 7.353 1.00 91.00 188 ASN A C 1
ATOM 1546 O O . ASN A 1 188 ? -0.095 -10.316 7.366 1.00 91.00 188 ASN A O 1
ATOM 1550 N N . LEU A 1 189 ? -0.725 -12.125 6.211 1.00 92.00 189 LEU A N 1
ATOM 1551 C CA . LEU A 1 189 ? -0.335 -11.555 4.924 1.00 92.00 189 LEU A CA 1
ATOM 1552 C C . LEU A 1 189 ? -1.190 -10.338 4.556 1.00 92.00 189 LEU A C 1
ATOM 1554 O O . LEU A 1 189 ? -0.640 -9.341 4.102 1.00 92.00 189 LEU A O 1
ATOM 1558 N N . ASP A 1 190 ? -2.503 -10.395 4.781 1.00 92.56 190 ASP A N 1
ATOM 1559 C CA . ASP A 1 190 ? -3.406 -9.270 4.508 1.00 92.56 190 ASP A CA 1
ATOM 1560 C C . ASP A 1 190 ? -3.059 -8.060 5.387 1.00 92.56 190 ASP A C 1
ATOM 1562 O O . ASP A 1 190 ? -3.094 -6.910 4.933 1.00 92.56 190 ASP A O 1
ATOM 1566 N N . ASN A 1 191 ? -2.659 -8.325 6.634 1.00 92.06 191 ASN A N 1
ATOM 1567 C CA . ASN A 1 191 ? -2.204 -7.307 7.570 1.00 92.06 191 ASN A CA 1
ATOM 1568 C C . ASN A 1 191 ? -0.941 -6.585 7.069 1.00 92.06 191 ASN A C 1
ATOM 1570 O O . ASN A 1 191 ? -0.931 -5.351 7.028 1.00 92.06 191 ASN A O 1
ATOM 1574 N N . GLU A 1 192 ? 0.085 -7.327 6.645 1.00 94.88 192 GLU A N 1
ATOM 1575 C CA . GLU A 1 192 ? 1.347 -6.733 6.170 1.00 94.88 192 GLU A CA 1
ATOM 1576 C C . GLU A 1 192 ? 1.219 -6.124 4.763 1.00 94.88 192 GLU A C 1
ATOM 1578 O O . GLU A 1 192 ? 1.805 -5.083 4.469 1.00 94.88 192 GLU A O 1
ATOM 1583 N N . LEU A 1 193 ? 0.391 -6.704 3.883 1.00 94.31 193 LEU A N 1
ATOM 1584 C CA . LEU A 1 193 ? 0.071 -6.092 2.587 1.00 94.31 193 LEU A CA 1
ATOM 1585 C C . LEU A 1 193 ? -0.620 -4.737 2.756 1.00 94.31 193 LEU A C 1
ATOM 1587 O O . LEU A 1 193 ? -0.386 -3.831 1.954 1.00 94.31 193 LEU A O 1
ATOM 1591 N N . SER A 1 194 ? -1.466 -4.603 3.780 1.00 93.38 194 SER A N 1
ATOM 1592 C CA . SER A 1 194 ? -2.108 -3.332 4.100 1.00 93.38 194 SER A CA 1
ATOM 1593 C C . SER A 1 194 ? -1.089 -2.288 4.532 1.00 93.38 194 SER A C 1
ATOM 1595 O O . SER A 1 194 ? -1.145 -1.182 4.009 1.00 93.38 194 SER A O 1
ATOM 1597 N N . ASP A 1 195 ? -0.159 -2.620 5.435 1.00 93.25 195 ASP A N 1
ATOM 1598 C CA . ASP A 1 195 ? 0.844 -1.654 5.909 1.00 93.25 195 ASP A CA 1
ATOM 1599 C C . ASP A 1 195 ? 1.805 -1.218 4.793 1.00 93.25 195 ASP A C 1
ATOM 1601 O O . ASP A 1 195 ? 2.125 -0.036 4.693 1.00 93.25 195 ASP A O 1
ATOM 1605 N N . LEU A 1 196 ? 2.185 -2.126 3.886 1.00 94.69 196 LEU A N 1
ATOM 1606 C CA . LEU A 1 196 ? 3.025 -1.799 2.728 1.00 94.69 196 LEU A CA 1
ATOM 1607 C C . LEU A 1 196 ? 2.422 -0.714 1.809 1.00 94.69 196 LEU A C 1
ATOM 1609 O O . LEU A 1 196 ? 3.150 -0.059 1.058 1.00 94.69 196 LEU A O 1
ATOM 1613 N N . LEU A 1 197 ? 1.099 -0.542 1.818 1.00 88.94 197 LEU A N 1
ATOM 1614 C CA . LEU A 1 197 ? 0.387 0.418 0.969 1.00 88.94 197 LEU A CA 1
ATOM 1615 C C . LEU A 1 197 ? 0.210 1.810 1.603 1.00 88.94 197 LEU A C 1
ATOM 1617 O O . LEU A 1 197 ? -0.312 2.697 0.916 1.00 88.94 197 LEU A O 1
ATOM 1621 N N . VAL A 1 198 ? 0.612 2.003 2.867 1.00 82.12 198 VAL A N 1
ATOM 1622 C CA . VAL A 1 198 ? 0.368 3.222 3.670 1.00 82.12 198 VAL A CA 1
ATOM 1623 C C . VAL A 1 198 ? 1.580 4.140 3.768 1.00 82.12 198 VAL A C 1
ATOM 1625 O O . VAL A 1 198 ? 2.701 3.656 4.027 1.00 82.12 198 VAL A O 1
#